Protein AF-A0A9E9LZV8-F1 (afdb_monomer_lite)

Structure (mmCIF, N/CA/C/O backbone):
data_AF-A0A9E9LZV8-F1
#
_entry.id   AF-A0A9E9LZV8-F1
#
loop_
_atom_site.group_PDB
_atom_site.id
_atom_site.type_symbol
_atom_site.label_atom_id
_atom_site.label_alt_id
_atom_site.label_comp_id
_atom_site.label_asym_id
_atom_site.label_entity_id
_atom_site.label_seq_id
_atom_site.pdbx_PDB_ins_code
_atom_site.Cartn_x
_atom_site.Cartn_y
_atom_site.Cartn_z
_atom_site.occupancy
_atom_site.B_iso_or_equiv
_atom_site.auth_seq_id
_atom_site.auth_comp_id
_atom_site.auth_asym_id
_atom_site.auth_atom_id
_atom_site.pdbx_PDB_model_num
ATOM 1 N N . MET A 1 1 ? -75.505 11.638 40.160 1.00 36.88 1 MET A N 1
ATOM 2 C CA . MET A 1 1 ? -74.655 12.701 39.580 1.00 36.88 1 MET A CA 1
ATOM 3 C C . MET A 1 1 ? -73.230 12.190 39.518 1.00 36.88 1 MET A C 1
ATOM 5 O O . MET A 1 1 ? -72.719 11.735 40.532 1.00 36.88 1 MET A O 1
ATOM 9 N N . ILE A 1 2 ? -72.647 12.182 38.322 1.00 37.34 2 ILE A N 1
ATOM 10 C CA . ILE A 1 2 ? -71.281 11.725 38.045 1.00 37.34 2 ILE A CA 1
ATOM 11 C C . ILE A 1 2 ? -70.338 12.900 38.324 1.00 37.34 2 ILE A C 1
ATOM 13 O O . ILE A 1 2 ? -70.479 13.942 37.689 1.00 37.34 2 ILE A O 1
ATOM 17 N N . PHE A 1 3 ? -69.385 12.750 39.247 1.00 40.38 3 PHE A N 1
ATOM 18 C CA . PHE A 1 3 ? -68.331 13.747 39.454 1.00 40.38 3 PHE A CA 1
ATOM 19 C C . PHE A 1 3 ? -67.086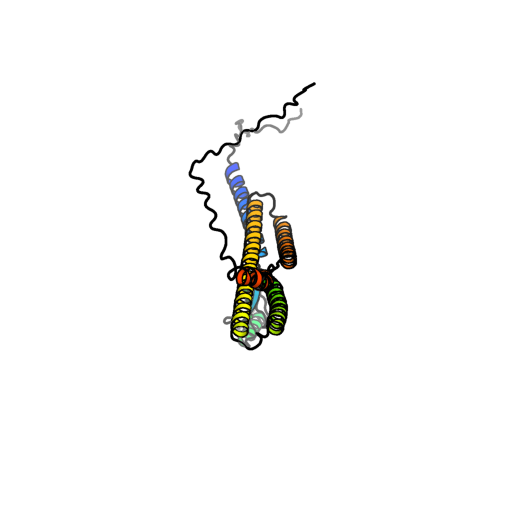 13.349 38.655 1.00 40.38 3 PHE A C 1
ATOM 21 O O . PHE A 1 3 ? -66.363 12.416 39.002 1.00 40.38 3 PHE A O 1
ATOM 28 N N . SER A 1 4 ? -66.893 14.051 37.537 1.00 43.16 4 SER A N 1
ATOM 29 C CA . SER A 1 4 ? -65.733 13.960 36.649 1.00 43.16 4 SER A CA 1
ATOM 30 C C . SER A 1 4 ? -64.448 14.356 37.384 1.00 43.16 4 SER A C 1
ATOM 32 O O . SER A 1 4 ? -64.348 15.453 37.933 1.00 43.16 4 SER A O 1
ATOM 34 N N . LYS A 1 5 ? -63.451 13.464 37.380 1.00 47.53 5 LYS A N 1
ATOM 35 C CA . LYS A 1 5 ? -62.105 13.686 37.928 1.00 47.53 5 LYS A CA 1
ATOM 36 C C . LYS A 1 5 ? -61.202 14.382 36.908 1.00 47.53 5 LYS A C 1
ATOM 38 O O . LYS A 1 5 ? -60.187 13.824 36.514 1.00 47.53 5 LYS A O 1
ATOM 43 N N . HIS A 1 6 ? -61.539 15.593 36.488 1.00 54.84 6 HIS A N 1
ATOM 44 C CA . HIS A 1 6 ? -60.611 16.429 35.726 1.00 54.84 6 HIS A CA 1
ATOM 45 C C . HIS A 1 6 ? -60.787 17.893 36.114 1.00 54.84 6 HIS A C 1
ATOM 47 O O . HIS A 1 6 ? -61.771 18.511 35.725 1.00 54.84 6 HIS A O 1
ATOM 53 N N . ASN A 1 7 ? -59.840 18.430 36.891 1.00 48.16 7 ASN A N 1
ATOM 54 C CA . ASN A 1 7 ? -59.192 19.727 36.648 1.00 48.16 7 ASN A CA 1
ATOM 55 C C . ASN A 1 7 ? -58.267 20.082 37.822 1.00 48.16 7 ASN A C 1
ATOM 57 O O . ASN A 1 7 ? -58.705 20.098 38.965 1.00 48.16 7 ASN A O 1
ATOM 61 N N . GLY A 1 8 ? -56.989 20.343 37.517 1.00 50.38 8 GLY A N 1
ATOM 62 C CA . GLY A 1 8 ? -55.845 20.512 38.430 1.00 50.38 8 GLY A CA 1
ATOM 63 C C . GLY A 1 8 ? -55.934 21.603 39.508 1.00 50.38 8 GLY A C 1
ATOM 64 O O . GLY A 1 8 ? -55.153 22.559 39.508 1.00 50.38 8 GLY A O 1
ATOM 65 N N . TYR A 1 9 ? -56.830 21.419 40.470 1.00 49.91 9 TYR A N 1
ATOM 66 C CA . TYR A 1 9 ? -56.945 22.216 41.686 1.00 49.91 9 TYR A CA 1
ATOM 67 C C . TYR A 1 9 ? -56.558 21.378 42.911 1.00 49.91 9 TYR A C 1
ATOM 69 O O . TYR A 1 9 ? -56.945 20.214 43.019 1.00 49.91 9 TYR A O 1
ATOM 77 N N . GLY A 1 10 ? -55.776 21.973 43.817 1.00 56.31 10 GLY A N 1
ATOM 78 C CA . GLY A 1 10 ? -55.529 21.424 45.156 1.00 56.31 10 GLY A CA 1
ATOM 79 C C . GLY A 1 10 ? -56.765 21.546 46.056 1.00 56.31 10 GLY A C 1
ATOM 80 O O . GLY A 1 10 ? -57.727 22.232 45.703 1.00 56.31 10 GLY A O 1
ATOM 81 N N . ALA A 1 11 ? -56.742 20.893 47.224 1.00 55.34 11 ALA A N 1
ATOM 82 C CA . ALA A 1 11 ? -57.855 20.850 48.192 1.00 55.34 11 ALA A CA 1
ATOM 83 C C . ALA A 1 11 ? -58.275 22.235 48.743 1.00 55.34 11 ALA A C 1
ATOM 85 O O . ALA A 1 11 ? -59.338 22.395 49.330 1.00 55.34 11 ALA A O 1
ATOM 86 N N . ASP A 1 12 ? -57.433 23.228 48.511 1.00 57.88 12 ASP A N 1
ATOM 87 C CA . ASP A 1 12 ? -57.460 24.619 48.934 1.00 57.88 12 ASP A CA 1
ATOM 88 C C . ASP A 1 12 ? -57.877 25.580 47.795 1.00 57.88 12 ASP A C 1
ATOM 90 O O . ASP A 1 12 ? -57.847 26.799 47.946 1.00 57.88 12 ASP A O 1
ATOM 94 N N . GLY A 1 13 ? -58.320 25.053 46.644 1.00 52.22 13 GLY A N 1
ATOM 95 C CA . GLY A 1 13 ? -58.976 25.830 45.580 1.00 52.22 13 GLY A CA 1
ATOM 96 C C . GLY A 1 13 ? -58.048 26.716 44.739 1.00 52.22 13 GLY A C 1
ATOM 97 O O . GLY A 1 13 ? -58.499 27.378 43.802 1.00 52.22 13 GLY A O 1
ATOM 98 N N . LEU A 1 14 ? -56.742 26.700 45.006 1.00 51.44 14 LEU A N 1
ATOM 99 C CA . LEU A 1 14 ? -55.735 27.371 44.188 1.00 51.44 14 LEU A CA 1
ATOM 100 C C . LEU A 1 14 ? -55.387 26.509 42.965 1.00 51.44 14 LEU A C 1
ATOM 102 O O . LEU A 1 14 ? -55.188 25.294 43.067 1.00 51.44 14 LEU A O 1
ATOM 106 N N . ARG A 1 15 ? -55.300 27.142 41.782 1.00 52.50 15 ARG A N 1
ATOM 107 C CA . ARG A 1 15 ? -54.734 26.494 40.590 1.00 52.50 15 ARG A CA 1
ATOM 108 C C . ARG A 1 15 ? -53.313 26.080 40.935 1.00 52.50 15 ARG A C 1
ATOM 110 O O . ARG A 1 15 ? -52.469 26.943 41.170 1.00 52.50 15 ARG A O 1
ATOM 117 N N . THR A 1 16 ? -53.035 24.780 40.911 1.00 55.25 16 THR A N 1
ATOM 118 C CA . THR A 1 16 ? -51.649 24.317 40.918 1.00 55.25 16 THR A CA 1
ATOM 119 C C . THR A 1 16 ? -51.040 24.746 39.589 1.00 55.25 16 THR A C 1
ATOM 121 O O . THR A 1 16 ? -51.209 24.107 38.553 1.00 55.25 16 THR A O 1
ATOM 124 N N . CYS A 1 17 ? -50.375 25.900 39.571 1.00 51.53 17 CYS A N 1
ATOM 125 C CA . CYS A 1 17 ? -49.460 26.198 38.491 1.00 51.53 17 CYS A CA 1
ATOM 126 C C . CYS A 1 17 ? -48.312 25.198 38.645 1.00 51.53 17 CYS A C 1
ATOM 128 O O . CYS A 1 17 ? -47.382 25.385 39.425 1.00 51.53 17 CYS A O 1
ATOM 130 N N . HIS A 1 18 ? -48.394 24.081 37.922 1.00 45.66 18 HIS A N 1
ATOM 131 C CA . HIS A 1 18 ? -47.214 23.301 37.587 1.00 45.66 18 HIS A CA 1
ATOM 132 C C . HIS A 1 18 ? -46.318 24.208 36.742 1.00 45.66 18 HIS A C 1
ATOM 134 O O . HIS A 1 18 ? -46.382 24.246 35.517 1.00 45.66 18 HIS A O 1
ATOM 140 N N . LYS A 1 19 ? -45.532 25.030 37.442 1.00 43.59 19 LYS A N 1
ATOM 141 C CA . LYS A 1 19 ? -44.457 25.842 36.896 1.00 43.59 19 LYS A CA 1
ATOM 142 C C . LYS A 1 19 ? -43.512 24.862 36.210 1.00 43.59 19 LYS A C 1
ATOM 144 O O . LYS A 1 19 ? -42.915 24.020 36.877 1.00 43.59 19 LYS A O 1
ATOM 149 N N . GLY A 1 20 ? -43.452 24.930 34.880 1.00 46.56 20 GLY A N 1
ATOM 150 C CA . GLY A 1 20 ? -42.685 24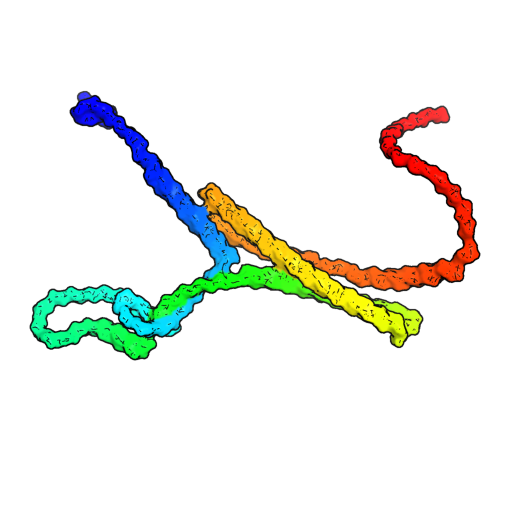.046 34.001 1.00 46.56 20 GLY A CA 1
ATOM 151 C C . GLY A 1 20 ? -41.175 24.113 34.237 1.00 46.56 20 GLY A C 1
ATOM 152 O O . GLY A 1 20 ? -40.436 24.648 33.423 1.00 46.56 20 GLY A O 1
ATOM 153 N N . GLY A 1 21 ? -40.711 23.562 35.357 1.00 43.03 21 GLY A N 1
ATOM 154 C CA . GLY A 1 21 ? -39.307 23.544 35.774 1.00 43.03 21 GLY A CA 1
ATOM 155 C C . GLY A 1 21 ? -38.569 22.237 35.472 1.00 43.03 21 GLY A C 1
ATOM 156 O O . GLY A 1 21 ? -37.503 22.010 36.032 1.00 43.03 21 GLY A O 1
ATOM 157 N N . GLY A 1 22 ? -39.130 21.351 34.641 1.00 45.06 22 GLY A N 1
ATOM 158 C CA . GLY A 1 22 ? -38.561 20.022 34.361 1.00 45.06 22 GLY A CA 1
ATOM 159 C C . GLY A 1 22 ? -37.777 19.899 33.050 1.00 45.06 22 GLY A C 1
ATOM 160 O O . GLY A 1 22 ? -37.108 18.887 32.839 1.00 45.06 22 GLY A O 1
ATOM 161 N N . SER A 1 23 ? -37.849 20.901 32.168 1.00 52.06 23 SER A N 1
ATOM 162 C CA . SER A 1 23 ? -37.339 20.784 30.794 1.00 52.06 23 SER A CA 1
ATOM 163 C C . SER A 1 23 ? -35.815 20.835 30.696 1.00 52.06 23 SER A C 1
ATOM 165 O O . SER A 1 23 ? -35.264 20.199 29.810 1.00 52.06 23 SER A O 1
ATOM 167 N N . SER A 1 24 ? -35.114 21.554 31.581 1.00 56.38 24 SER A N 1
ATOM 168 C CA . SER A 1 24 ? -33.660 21.735 31.442 1.00 56.38 24 SER A CA 1
ATOM 169 C C . SER A 1 24 ? -32.878 20.471 31.788 1.00 56.38 24 SER A C 1
ATOM 171 O O . SER A 1 24 ? -32.042 20.051 31.006 1.00 56.38 24 SER A O 1
ATOM 173 N N . LYS A 1 25 ? -33.194 19.801 32.904 1.00 60.75 25 LYS A N 1
ATOM 174 C CA . LYS A 1 25 ? -32.476 18.585 33.338 1.00 60.75 25 LYS A CA 1
ATOM 175 C C . LYS A 1 25 ? -32.783 17.354 32.485 1.00 60.75 25 LYS A C 1
ATOM 177 O O . LYS A 1 25 ? -31.963 16.444 32.397 1.00 60.75 25 LYS A O 1
ATOM 182 N N . SER A 1 26 ? -33.978 17.288 31.902 1.00 62.44 26 SER A N 1
ATOM 183 C CA . SER A 1 26 ? -34.344 16.229 30.956 1.00 62.44 26 SER A CA 1
ATOM 184 C C . SER A 1 26 ? -33.711 16.486 29.587 1.00 62.44 26 SER A C 1
ATOM 186 O O . SER A 1 26 ? -33.132 15.559 29.028 1.00 62.44 26 SER A O 1
ATOM 188 N N . ALA A 1 27 ? -33.712 17.735 29.107 1.00 64.62 27 ALA A N 1
ATOM 189 C CA . ALA A 1 27 ? -32.976 18.133 27.908 1.00 64.62 27 ALA A CA 1
ATOM 190 C C . ALA A 1 27 ? -31.463 17.926 28.055 1.00 64.62 27 ALA A C 1
ATOM 192 O O . ALA A 1 27 ? -30.845 17.383 27.156 1.00 64.62 27 ALA A O 1
ATOM 193 N N . GLU A 1 28 ? -30.876 18.259 29.203 1.00 72.94 28 GLU A N 1
ATOM 194 C CA . GLU A 1 28 ? -29.447 18.073 29.484 1.00 72.94 28 GLU A CA 1
ATOM 195 C C . GLU A 1 28 ? -29.054 16.588 29.518 1.00 72.94 28 GLU A C 1
ATOM 197 O O . GLU A 1 28 ? -28.027 16.199 28.969 1.00 72.94 28 GLU A O 1
ATOM 202 N N . LYS A 1 29 ? -29.898 15.721 30.096 1.00 73.81 29 LYS A N 1
ATOM 203 C CA . LYS A 1 29 ? -29.689 14.264 30.044 1.00 73.81 29 LYS A CA 1
ATOM 204 C C . LYS A 1 29 ? -29.827 13.705 28.628 1.00 73.81 29 LYS A C 1
ATOM 206 O O . LYS A 1 29 ? -29.050 12.826 28.266 1.00 73.81 29 LYS A O 1
ATOM 211 N N . MET A 1 30 ? -30.800 14.191 27.857 1.00 71.69 30 MET A N 1
ATOM 212 C CA . MET A 1 30 ? -30.995 13.782 26.463 1.00 71.69 30 MET A CA 1
ATOM 213 C C . MET A 1 30 ? -29.844 14.261 25.569 1.00 71.69 30 MET A C 1
ATOM 215 O O . MET A 1 30 ? -29.351 13.483 24.760 1.00 71.69 30 MET A O 1
ATOM 219 N N . GLU A 1 31 ? -29.360 15.487 25.767 1.00 74.81 31 GLU A N 1
ATOM 220 C CA . GLU A 1 31 ? -28.215 16.052 25.046 1.00 74.81 31 GLU A CA 1
ATOM 221 C C . GLU A 1 31 ? -26.918 15.320 25.402 1.00 74.81 31 GLU A C 1
ATOM 223 O O . GLU A 1 31 ? -26.147 14.957 24.518 1.00 74.81 31 GLU A O 1
ATOM 228 N N . ARG A 1 32 ? -26.708 14.984 26.680 1.00 77.50 32 ARG A N 1
ATOM 229 C CA . ARG A 1 32 ? -25.568 14.157 27.090 1.00 77.50 32 ARG A CA 1
ATOM 230 C C . ARG A 1 32 ? -25.620 12.761 26.465 1.00 77.50 32 ARG A C 1
ATOM 232 O O . ARG A 1 32 ? -24.619 12.315 25.920 1.00 77.50 32 ARG A O 1
ATOM 239 N N . GLN A 1 33 ? -26.778 12.096 26.478 1.00 77.44 33 GLN A N 1
ATOM 240 C CA . GLN A 1 33 ? -26.940 10.800 25.803 1.00 77.44 33 GLN A CA 1
ATOM 241 C C . GLN A 1 33 ? -26.695 10.893 24.295 1.00 77.44 33 GLN A C 1
ATOM 243 O O . GLN A 1 33 ? -26.128 9.979 23.701 1.00 77.44 33 GLN A O 1
ATOM 248 N N . ARG A 1 34 ? -27.116 11.989 23.660 1.00 74.94 34 ARG A N 1
ATOM 249 C CA . ARG A 1 34 ? -26.838 12.249 22.248 1.00 74.94 34 ARG A CA 1
ATOM 250 C C . ARG A 1 34 ? -25.333 12.360 22.000 1.00 74.94 34 ARG A C 1
ATOM 252 O O . ARG A 1 34 ? -24.815 11.671 21.126 1.00 74.94 34 ARG A O 1
ATOM 259 N N . GLN A 1 35 ? -24.627 13.152 22.803 1.00 79.38 35 GLN A N 1
ATOM 260 C CA . GLN A 1 35 ? -23.173 13.302 22.711 1.00 79.38 35 GLN A CA 1
ATOM 261 C C . GLN A 1 35 ? -22.435 11.978 22.954 1.00 79.38 35 GLN A C 1
ATOM 263 O O . GLN A 1 35 ? -21.527 11.644 22.197 1.00 79.38 35 GLN A O 1
ATOM 268 N N . GLU A 1 36 ? -22.863 11.182 23.937 1.00 78.81 36 GLU A N 1
ATOM 269 C CA . GLU A 1 36 ? -22.315 9.845 24.205 1.00 78.81 36 GLU A CA 1
ATOM 270 C C . GLU A 1 36 ? -22.471 8.910 22.993 1.00 78.81 36 GLU A C 1
ATOM 272 O O . GLU A 1 36 ? -21.526 8.208 22.633 1.00 78.81 36 GLU A O 1
ATOM 277 N N . ARG A 1 37 ? -23.627 8.933 22.311 1.00 72.00 37 ARG A N 1
ATOM 278 C CA . ARG A 1 37 ? -23.854 8.136 21.091 1.00 72.00 37 ARG A CA 1
ATOM 279 C C . ARG A 1 37 ? -23.003 8.598 19.915 1.00 72.00 37 ARG A C 1
ATOM 281 O O . ARG A 1 37 ? -22.463 7.755 19.203 1.00 72.00 37 ARG A O 1
ATOM 288 N N . ILE A 1 38 ? -22.870 9.910 19.720 1.00 77.19 38 ILE A N 1
ATOM 289 C CA . ILE A 1 38 ? -22.010 10.478 18.673 1.00 77.19 38 ILE A CA 1
ATOM 290 C C . ILE A 1 38 ? -20.561 10.053 18.917 1.00 77.19 38 ILE A C 1
ATOM 292 O O . ILE A 1 38 ? -19.912 9.547 18.006 1.00 77.19 38 ILE A O 1
ATOM 296 N N . GLN A 1 39 ? -20.071 10.184 20.152 1.00 76.88 39 GLN A N 1
ATOM 297 C CA . GLN A 1 39 ? -18.707 9.797 20.500 1.00 76.88 39 GLN A CA 1
ATOM 298 C C . GLN A 1 39 ? -18.480 8.292 20.329 1.00 76.88 39 GLN A C 1
ATOM 300 O O . GLN A 1 39 ? -17.451 7.887 19.793 1.00 76.88 39 GLN A O 1
ATOM 305 N N . ALA A 1 40 ? -19.442 7.459 20.736 1.00 75.81 40 ALA A N 1
ATOM 306 C CA . ALA A 1 40 ? -19.375 6.017 20.528 1.00 75.81 40 ALA A CA 1
ATOM 307 C C . ALA A 1 40 ? -19.304 5.664 19.034 1.00 75.81 40 ALA A C 1
ATOM 309 O O . ALA A 1 40 ? -18.450 4.876 18.643 1.00 75.81 40 ALA A O 1
ATOM 310 N N . ALA A 1 41 ? -20.129 6.296 18.193 1.00 73.12 41 ALA A N 1
ATOM 311 C CA . ALA A 1 41 ? -20.112 6.083 16.748 1.00 73.12 41 ALA A CA 1
ATOM 312 C C . ALA A 1 41 ? -18.787 6.527 16.105 1.00 73.12 41 ALA A C 1
ATOM 314 O O . ALA A 1 41 ? -18.229 5.791 15.294 1.00 73.12 41 ALA A O 1
ATOM 315 N N . VAL A 1 42 ? -18.247 7.684 16.502 1.00 78.75 42 VAL A N 1
ATOM 316 C CA . VAL A 1 42 ? -16.927 8.158 16.050 1.00 78.75 42 VAL A CA 1
ATOM 317 C C . VAL A 1 42 ? -15.825 7.181 16.459 1.00 78.75 42 VAL A C 1
ATOM 319 O O . VAL A 1 42 ? -14.987 6.833 15.632 1.00 78.75 42 VAL A O 1
ATOM 322 N N . ASN A 1 43 ? -15.850 6.676 17.694 1.00 78.38 43 ASN A N 1
ATOM 323 C CA . ASN A 1 43 ? -14.879 5.687 18.159 1.00 78.38 43 ASN A CA 1
ATOM 324 C C . ASN A 1 43 ? -14.996 4.368 17.383 1.00 78.38 43 ASN A C 1
ATOM 326 O O . ASN A 1 43 ? -13.979 3.787 17.025 1.00 78.38 43 ASN A O 1
ATOM 330 N N . THR A 1 44 ? -16.213 3.902 17.083 1.00 76.12 44 THR A N 1
ATOM 331 C CA . THR A 1 44 ? -16.427 2.711 16.248 1.00 76.12 44 THR A CA 1
ATOM 332 C C . THR A 1 44 ? -15.880 2.911 14.838 1.00 76.12 44 THR A C 1
ATOM 334 O O . THR A 1 44 ? -15.203 2.021 14.334 1.00 76.12 44 THR A O 1
ATOM 337 N N . ILE A 1 45 ? -16.125 4.069 14.216 1.00 77.62 45 ILE A N 1
ATOM 338 C CA . ILE A 1 45 ? -15.570 4.401 12.896 1.00 77.62 45 ILE A CA 1
ATOM 339 C C . ILE A 1 45 ? -14.043 4.398 12.965 1.00 77.62 45 ILE A C 1
ATOM 341 O O . ILE A 1 45 ? -13.412 3.674 12.205 1.00 77.62 45 ILE A O 1
ATOM 345 N N . ASN A 1 46 ? -13.441 5.123 13.907 1.00 80.12 46 ASN A N 1
ATOM 346 C CA . ASN A 1 46 ? -11.985 5.148 14.047 1.00 80.12 46 ASN A CA 1
ATOM 347 C C . ASN A 1 46 ? -11.423 3.743 14.290 1.00 80.12 46 ASN A C 1
ATOM 349 O O . ASN A 1 46 ? -10.464 3.372 13.643 1.00 80.12 46 ASN A O 1
ATOM 353 N N . ASN A 1 47 ? -12.069 2.900 15.098 1.00 75.50 47 ASN A N 1
ATOM 354 C CA . ASN A 1 47 ? -11.634 1.514 15.300 1.00 75.50 47 ASN A CA 1
ATOM 355 C C . ASN A 1 47 ? -11.725 0.641 14.035 1.00 75.50 47 ASN A C 1
ATOM 357 O O . ASN A 1 47 ? -10.980 -0.323 13.920 1.00 75.50 47 ASN A O 1
ATOM 361 N N . ILE A 1 48 ? -12.632 0.933 13.101 1.00 76.25 48 ILE A N 1
ATOM 362 C CA . ILE A 1 48 ? -12.734 0.214 11.819 1.00 76.25 48 ILE A CA 1
ATOM 363 C C . ILE A 1 48 ? -11.609 0.640 10.862 1.00 76.25 48 ILE A C 1
ATOM 365 O O . ILE A 1 48 ? -11.109 -0.175 10.089 1.00 76.25 48 ILE A O 1
ATOM 369 N N . PHE A 1 49 ? -11.199 1.909 10.917 1.00 74.62 49 PHE A N 1
ATOM 370 C CA . PHE A 1 49 ? -10.114 2.443 10.090 1.00 74.62 49 PHE A CA 1
ATOM 371 C C . PHE A 1 49 ? -8.721 2.227 10.713 1.00 74.62 49 PHE A C 1
ATOM 373 O O . PHE A 1 49 ? -7.768 1.995 9.981 1.00 74.62 49 PHE A O 1
ATOM 380 N N . ASP A 1 50 ? -8.607 2.225 12.038 1.00 72.56 50 ASP A N 1
ATOM 381 C CA . ASP A 1 50 ? -7.348 2.164 12.797 1.00 72.56 50 ASP A CA 1
ATOM 382 C C . ASP A 1 50 ? -7.177 0.834 13.550 1.00 72.56 50 ASP A C 1
ATOM 384 O O . ASP A 1 50 ? -6.378 0.757 14.485 1.00 72.56 50 ASP A O 1
ATOM 388 N N . SER A 1 51 ? -7.966 -0.188 13.189 1.00 61.19 51 SER A N 1
ATOM 389 C CA . SER A 1 51 ? -8.154 -1.455 13.910 1.00 61.19 51 SER A CA 1
ATOM 390 C C . SER A 1 51 ? -6.927 -1.879 14.709 1.00 61.19 51 SER A C 1
ATOM 392 O O . SER A 1 51 ? -5.927 -2.325 14.150 1.00 61.19 51 SER A O 1
ATOM 394 N N . ALA A 1 52 ? -7.006 -1.723 16.032 1.00 58.50 52 ALA A N 1
ATOM 395 C CA . ALA A 1 52 ? -6.009 -2.204 16.971 1.00 58.50 52 ALA A CA 1
ATOM 396 C C . ALA A 1 52 ? -6.360 -3.634 17.378 1.00 58.50 52 ALA A C 1
ATOM 398 O O . ALA A 1 52 ? -7.456 -3.904 17.872 1.00 58.50 52 ALA A O 1
ATOM 399 N N . ARG A 1 53 ? -5.427 -4.560 17.181 1.00 58.62 53 ARG A N 1
ATOM 400 C CA . ARG A 1 53 ? -5.575 -5.935 17.635 1.00 58.62 53 ARG A CA 1
ATOM 401 C C . ARG A 1 53 ? -5.460 -5.964 19.156 1.00 58.62 53 ARG A C 1
ATOM 403 O O . ARG A 1 53 ? -4.490 -5.457 19.725 1.00 58.62 53 ARG A O 1
ATOM 410 N N . GLU A 1 54 ? -6.426 -6.610 19.807 1.00 69.88 54 GLU A N 1
ATOM 411 C CA . GLU A 1 54 ? -6.298 -6.993 21.212 1.00 69.88 54 GLU A CA 1
ATOM 412 C C . GLU A 1 54 ? -5.193 -8.052 21.321 1.00 69.88 54 GLU A C 1
ATOM 414 O O . GLU A 1 54 ? -5.303 -9.161 20.788 1.00 69.88 54 GLU A O 1
ATOM 419 N N . VAL A 1 55 ? -4.100 -7.697 21.988 1.00 74.88 55 VAL A N 1
ATOM 420 C CA . VAL A 1 55 ? -3.035 -8.625 22.355 1.00 74.88 55 VAL A CA 1
ATOM 421 C C . VAL A 1 55 ? -3.184 -8.909 23.841 1.00 74.88 55 VAL A C 1
ATOM 423 O O . VAL A 1 55 ? -2.999 -8.032 24.685 1.00 74.88 55 VAL A O 1
ATOM 426 N N . VAL A 1 56 ? -3.548 -10.149 24.151 1.00 82.31 56 VAL A N 1
ATOM 427 C CA . VAL A 1 56 ? -3.641 -10.640 25.525 1.00 82.31 56 VAL A CA 1
ATOM 428 C C . VAL A 1 56 ? -2.314 -11.295 25.882 1.00 82.31 56 VAL A C 1
ATOM 430 O O . VAL A 1 56 ? -1.888 -12.232 25.207 1.00 82.31 56 VAL A O 1
ATOM 433 N N . THR A 1 57 ? -1.671 -10.813 26.939 1.00 86.00 57 THR A N 1
ATOM 434 C CA . THR A 1 57 ? -0.492 -11.444 27.536 1.00 86.00 57 THR A CA 1
ATOM 435 C C . THR A 1 57 ? -0.803 -11.913 28.950 1.00 86.00 57 THR A C 1
ATOM 437 O O . THR A 1 57 ? -1.739 -11.441 29.603 1.00 86.00 57 THR A O 1
ATOM 440 N N . TYR A 1 58 ? -0.017 -12.880 29.412 1.00 90.00 58 TYR A N 1
ATOM 441 C CA . TYR A 1 58 ? -0.107 -13.434 30.753 1.00 90.00 58 TYR A CA 1
ATOM 442 C C . TYR A 1 58 ? 1.257 -13.259 31.404 1.00 90.00 58 TYR A C 1
ATOM 444 O O . TYR A 1 58 ? 2.206 -13.960 31.054 1.00 90.00 58 TYR A O 1
ATOM 452 N N . ASP A 1 59 ? 1.355 -12.300 32.322 1.00 91.31 59 ASP A N 1
ATOM 453 C CA . ASP A 1 59 ? 2.599 -11.995 33.030 1.00 91.31 59 ASP A CA 1
ATOM 454 C C . ASP A 1 59 ? 2.560 -12.582 34.434 1.00 91.31 59 ASP A C 1
ATOM 456 O O . ASP A 1 59 ? 1.516 -12.581 35.087 1.00 91.31 59 ASP A O 1
ATOM 460 N N . LYS A 1 60 ? 3.695 -13.098 34.911 1.00 91.69 60 LYS A N 1
ATOM 461 C CA . LYS A 1 60 ? 3.761 -13.762 36.216 1.00 91.69 60 LYS A CA 1
ATOM 462 C C . LYS A 1 60 ? 3.325 -12.799 37.324 1.00 91.69 60 LYS A C 1
ATOM 464 O O . LYS A 1 60 ? 3.828 -11.678 37.413 1.00 91.69 60 LYS A O 1
ATOM 469 N N . ALA A 1 61 ? 2.403 -13.240 38.176 1.00 89.56 61 ALA A N 1
ATOM 470 C CA . ALA A 1 61 ? 1.935 -12.451 39.303 1.00 89.56 61 ALA A CA 1
ATOM 471 C C . ALA A 1 61 ? 3.088 -12.193 40.286 1.00 89.56 61 ALA A C 1
ATOM 473 O O . ALA A 1 61 ? 3.806 -13.113 40.679 1.00 89.56 61 ALA A O 1
ATOM 474 N N . THR A 1 62 ? 3.265 -10.936 40.687 1.00 91.00 62 THR A N 1
ATOM 475 C CA . THR A 1 62 ? 4.310 -10.511 41.636 1.00 91.00 62 THR A CA 1
ATOM 476 C C . THR A 1 62 ? 3.798 -10.397 43.067 1.00 91.00 62 THR A C 1
ATOM 478 O O . THR A 1 62 ? 4.587 -10.390 44.009 1.00 91.00 62 THR A O 1
ATOM 481 N N . SER A 1 63 ? 2.480 -10.341 43.240 1.00 89.62 63 SER A N 1
ATOM 482 C CA . SER A 1 63 ? 1.806 -10.359 44.529 1.00 89.62 63 SER A CA 1
ATOM 483 C C . SER A 1 63 ? 0.543 -11.207 44.450 1.00 89.62 63 SER A C 1
ATOM 485 O O . SER A 1 63 ? -0.089 -11.336 43.395 1.00 89.62 63 SER A O 1
ATOM 487 N N . TRP A 1 64 ? 0.188 -11.790 45.590 1.00 86.69 64 TRP A N 1
ATOM 488 C CA . TRP A 1 64 ? -1.041 -12.542 45.742 1.00 86.69 64 TRP A CA 1
ATOM 489 C C . TRP A 1 64 ? -2.157 -11.664 46.307 1.00 86.69 64 TRP A C 1
ATOM 491 O O . TRP A 1 64 ? -1.986 -11.019 47.341 1.00 86.69 64 TRP A O 1
ATOM 501 N N . ASN A 1 65 ? -3.300 -11.668 45.629 1.00 86.81 65 ASN A N 1
ATOM 502 C CA . ASN A 1 65 ? -4.538 -11.032 46.037 1.00 86.81 65 ASN A CA 1
ATOM 503 C C . ASN A 1 65 ? -5.694 -12.043 45.877 1.00 86.81 65 ASN A C 1
ATOM 505 O O . ASN A 1 65 ? -6.038 -12.401 44.750 1.00 86.81 65 ASN A O 1
ATOM 509 N N . PRO A 1 66 ? -6.330 -12.492 46.971 1.00 82.69 66 PRO A N 1
ATOM 510 C CA . PRO A 1 66 ? -7.413 -13.483 46.932 1.00 82.69 66 PRO A CA 1
ATOM 511 C C . PRO A 1 66 ? -8.664 -13.007 46.172 1.00 82.69 66 PRO A C 1
ATOM 513 O O . PRO A 1 66 ? -9.463 -13.833 45.727 1.00 82.69 66 PRO A O 1
ATOM 516 N N . GLU A 1 67 ? -8.837 -11.693 46.009 1.00 83.88 67 GLU A N 1
ATOM 517 C CA . GLU A 1 67 ? -9.972 -11.071 45.318 1.00 83.88 67 GLU A CA 1
ATOM 518 C C . GLU A 1 67 ? -9.730 -10.854 43.818 1.00 83.88 67 GLU A C 1
ATOM 520 O O . GLU A 1 67 ? -10.564 -10.260 43.136 1.00 83.88 67 GLU A O 1
ATOM 525 N N . GLN A 1 68 ? -8.598 -11.318 43.291 1.00 86.00 68 GLN A N 1
ATOM 526 C CA . GLN A 1 68 ? -8.252 -11.206 41.881 1.00 86.00 68 GLN A CA 1
ATOM 527 C C . GLN A 1 68 ? -8.386 -12.563 41.179 1.00 86.00 68 GLN A C 1
ATOM 529 O O . GLN A 1 68 ? -8.127 -13.604 41.776 1.00 86.00 68 GLN A O 1
ATOM 534 N N . ASP A 1 69 ? -8.764 -12.564 39.900 1.00 89.56 69 ASP A N 1
ATOM 535 C CA . ASP A 1 69 ? -8.659 -13.750 39.047 1.00 89.56 69 ASP A CA 1
ATOM 536 C C . ASP A 1 69 ? -7.203 -13.951 38.587 1.00 89.56 69 ASP A C 1
ATOM 538 O O . ASP A 1 69 ? -6.537 -12.997 38.167 1.00 89.56 69 ASP A O 1
ATOM 542 N N . TYR A 1 70 ? -6.733 -15.201 38.606 1.00 90.31 70 TYR A N 1
ATOM 543 C CA . TYR A 1 70 ? -5.427 -15.578 38.059 1.00 90.31 70 TYR A CA 1
ATOM 544 C C . TYR A 1 70 ? -5.558 -16.665 36.998 1.00 90.31 70 TYR A C 1
ATOM 546 O O . TYR A 1 70 ? -6.448 -17.524 37.033 1.00 90.31 70 TYR A O 1
ATOM 554 N N . PHE A 1 71 ? -4.627 -16.621 36.055 1.00 92.31 71 PHE A N 1
ATOM 555 C CA . PHE A 1 71 ? -4.560 -17.487 34.890 1.00 92.31 71 PHE A CA 1
ATOM 556 C C . PHE A 1 71 ? -3.254 -18.284 34.905 1.00 92.31 71 PHE A C 1
ATOM 558 O O . PHE A 1 71 ? -2.314 -17.917 35.607 1.00 92.31 71 PHE A O 1
ATOM 565 N N . ASP A 1 72 ? -3.205 -19.382 34.160 1.00 90.12 72 ASP A N 1
ATOM 566 C CA . ASP A 1 72 ? -1.943 -20.021 33.796 1.00 90.12 72 ASP A CA 1
ATOM 567 C C . ASP A 1 72 ? -1.273 -19.270 32.626 1.00 90.12 72 ASP A C 1
ATOM 569 O O . ASP A 1 72 ? -1.813 -18.303 32.079 1.00 90.12 72 ASP A O 1
ATOM 573 N N . GLN A 1 73 ? -0.082 -19.716 32.225 1.00 87.06 73 GLN A N 1
ATOM 574 C CA . GLN A 1 73 ? 0.660 -19.129 31.103 1.00 87.06 73 GLN A CA 1
ATOM 575 C C . GLN A 1 73 ? -0.067 -19.301 29.754 1.00 87.06 73 GLN A C 1
ATOM 577 O O . GLN A 1 73 ? 0.158 -18.531 28.821 1.00 87.06 73 GLN A O 1
ATOM 582 N N . GLN A 1 74 ? -0.918 -20.320 29.635 1.00 84.62 74 GLN A N 1
ATOM 583 C CA . GLN A 1 74 ? -1.695 -20.633 28.436 1.00 84.62 74 GLN A CA 1
ATOM 584 C C . GLN A 1 74 ? -3.013 -19.843 28.377 1.00 84.62 74 GLN A C 1
ATOM 586 O O . GLN A 1 74 ? -3.717 -19.893 27.369 1.00 84.62 74 GLN A O 1
ATOM 591 N N . GLY A 1 75 ? -3.329 -19.093 29.432 1.00 82.69 75 GLY A N 1
ATOM 592 C CA . GLY A 1 75 ? -4.504 -18.248 29.539 1.00 82.69 75 GLY A CA 1
ATOM 593 C C . GLY A 1 75 ? -5.754 -18.926 30.084 1.00 82.69 75 GLY A C 1
ATOM 594 O O . GLY A 1 75 ? -6.823 -18.308 30.084 1.00 82.69 75 GLY A O 1
ATOM 595 N N . ASN A 1 76 ? -5.657 -20.156 30.590 1.00 89.81 76 ASN A N 1
ATOM 596 C CA . ASN A 1 76 ? -6.757 -20.782 31.311 1.00 89.81 76 ASN A CA 1
ATOM 597 C C . ASN A 1 76 ? -6.859 -20.167 32.705 1.00 89.81 76 ASN A C 1
ATOM 599 O O . ASN A 1 76 ? -5.863 -19.989 33.404 1.00 89.81 76 ASN A O 1
ATOM 603 N N . ARG A 1 77 ? -8.077 -19.845 33.142 1.00 89.56 77 ARG A N 1
ATOM 604 C CA . ARG A 1 77 ? -8.300 -19.333 34.497 1.00 89.56 77 ARG A CA 1
ATOM 605 C C . ARG A 1 77 ? -8.128 -20.470 35.505 1.00 89.56 77 ARG A C 1
ATOM 607 O O . ARG A 1 77 ? -8.890 -21.432 35.472 1.00 89.56 77 ARG A O 1
ATOM 614 N N . ILE A 1 78 ? -7.174 -20.322 36.417 1.00 86.69 78 ILE A N 1
ATOM 615 C CA . ILE A 1 78 ? -6.825 -21.327 37.438 1.00 86.69 78 ILE A CA 1
ATOM 616 C C . ILE A 1 78 ? -7.218 -20.899 38.854 1.00 86.69 78 ILE A C 1
ATOM 618 O O . ILE A 1 78 ? -7.276 -21.724 39.761 1.00 86.69 78 ILE A O 1
ATOM 622 N N . TRP A 1 79 ? -7.529 -19.618 39.044 1.00 86.50 79 TRP A N 1
ATOM 623 C CA . TRP A 1 79 ? -8.065 -19.080 40.286 1.00 86.50 79 TRP A CA 1
ATOM 624 C C . TRP A 1 79 ? -9.104 -18.010 39.982 1.00 86.50 79 TRP A C 1
ATOM 626 O O . TRP A 1 79 ? -8.980 -17.274 39.001 1.00 86.50 79 TRP A O 1
ATOM 636 N N . SER A 1 80 ? -10.124 -17.917 40.830 1.00 82.88 80 SER A N 1
ATOM 637 C CA . SER A 1 80 ? -11.119 -16.860 40.728 1.00 82.88 80 SER A CA 1
ATOM 638 C C . SER A 1 80 ? -11.393 -16.218 42.074 1.00 82.88 80 SER A C 1
ATOM 640 O O . SER A 1 80 ? -11.425 -16.904 43.098 1.00 82.88 80 SER A O 1
ATOM 642 N N . ALA A 1 81 ? -11.625 -14.909 42.035 1.00 75.56 81 ALA A N 1
ATOM 643 C CA . ALA A 1 81 ? -11.974 -14.094 43.179 1.00 75.56 81 ALA A CA 1
ATOM 644 C C . ALA A 1 81 ? -13.159 -14.697 43.950 1.00 75.56 81 ALA A C 1
ATOM 646 O O . ALA A 1 81 ? -14.304 -14.701 43.485 1.00 75.56 81 ALA A O 1
ATOM 647 N N . LYS A 1 82 ? -12.904 -15.187 45.165 1.00 67.81 82 LYS A N 1
ATOM 648 C CA . LYS A 1 82 ? -13.961 -15.575 46.102 1.00 67.81 82 LYS A CA 1
ATOM 649 C C . LYS A 1 82 ? -13.970 -14.604 47.268 1.00 67.81 82 LYS A C 1
ATOM 651 O O . LYS A 1 82 ? -12.963 -14.418 47.938 1.00 67.81 82 LYS A O 1
ATOM 656 N N . LYS A 1 83 ? -15.143 -14.031 47.550 1.00 54.53 83 LYS A N 1
ATOM 657 C CA . LYS A 1 83 ? -15.376 -13.343 48.823 1.00 54.53 83 LYS A CA 1
ATOM 658 C C . LYS A 1 83 ? -15.326 -14.398 49.935 1.00 54.53 83 LYS A C 1
ATOM 660 O O . LYS A 1 83 ? -16.083 -15.370 49.826 1.00 54.53 83 LYS A O 1
ATOM 665 N N . PRO A 1 84 ? -14.488 -14.250 50.973 1.00 53.44 84 PRO A N 1
ATOM 666 C CA . PRO A 1 84 ? -14.460 -15.212 52.065 1.00 53.44 84 PRO A CA 1
ATOM 667 C C . PRO A 1 84 ? -15.842 -15.247 52.726 1.00 53.44 84 PRO A C 1
ATOM 669 O O . PRO A 1 84 ? -16.365 -14.222 53.171 1.00 53.44 84 PRO A O 1
ATOM 672 N N . LYS A 1 85 ? -16.469 -16.427 52.771 1.00 49.44 85 LYS A N 1
ATOM 673 C CA . LYS A 1 85 ? -17.636 -16.639 53.629 1.00 49.44 85 LYS A CA 1
ATOM 674 C C . LYS A 1 85 ? -17.101 -16.848 55.035 1.00 49.44 85 LYS A C 1
ATOM 676 O O . LYS A 1 85 ? -16.806 -17.974 55.414 1.00 49.44 85 LYS A O 1
ATOM 681 N N . ILE A 1 86 ? -16.970 -15.770 55.804 1.00 54.19 86 ILE A N 1
ATOM 682 C CA . ILE A 1 86 ? -16.691 -15.891 57.235 1.00 54.19 86 ILE A CA 1
ATOM 683 C C . ILE A 1 86 ? -17.955 -16.459 57.888 1.00 54.19 86 ILE A C 1
ATOM 685 O O . ILE A 1 86 ? -18.885 -15.731 58.234 1.00 54.19 86 ILE A O 1
ATOM 689 N N . GLN A 1 87 ? -18.041 -17.784 57.970 1.00 50.22 87 GLN A N 1
ATOM 690 C CA . GLN A 1 87 ? -19.119 -18.466 58.665 1.00 50.22 87 GLN A CA 1
ATOM 691 C C . GLN A 1 87 ? -18.717 -18.565 60.135 1.00 50.22 87 GLN A C 1
ATOM 693 O O . GLN A 1 87 ? -18.081 -19.523 60.557 1.00 50.22 87 GLN A O 1
ATOM 698 N N . TYR A 1 88 ? -19.055 -17.533 60.912 1.00 48.72 88 TYR A N 1
ATOM 699 C CA . TYR A 1 88 ? -18.895 -17.548 62.364 1.00 48.72 88 TYR A CA 1
ATOM 700 C C . TYR A 1 88 ? -19.797 -18.638 62.961 1.00 48.72 88 TYR A C 1
ATOM 702 O O . TYR A 1 88 ? -20.982 -18.415 63.205 1.00 48.72 88 TYR A O 1
ATOM 710 N N . MET A 1 89 ? -19.249 -19.827 63.194 1.00 41.69 89 MET A N 1
ATOM 711 C CA . MET A 1 89 ? -19.832 -20.812 64.097 1.00 41.69 89 MET A CA 1
ATOM 712 C C . MET A 1 89 ? -18.844 -21.014 65.237 1.00 41.69 89 MET A C 1
ATOM 714 O O . MET A 1 89 ? -17.801 -21.634 65.086 1.00 41.69 89 MET A O 1
ATOM 718 N N . PHE A 1 90 ? -19.163 -20.386 66.367 1.00 53.81 90 PHE A N 1
ATOM 719 C CA . PHE A 1 90 ? -18.433 -20.504 67.619 1.00 53.81 90 PHE A CA 1
ATOM 720 C C . PHE A 1 90 ? -18.241 -21.981 67.986 1.00 53.81 90 PHE A C 1
ATOM 722 O O . PHE A 1 90 ? -19.232 -22.627 68.299 1.00 53.81 90 PHE A O 1
ATOM 729 N N . HIS A 1 91 ? -17.000 -22.477 67.995 1.00 44.12 91 HIS A N 1
ATOM 730 C CA . HIS A 1 91 ? -16.478 -23.402 69.008 1.00 44.12 91 HIS A CA 1
ATOM 731 C C . HIS A 1 91 ? -14.945 -23.526 68.921 1.00 44.12 91 HIS A C 1
ATOM 733 O O . HIS A 1 91 ? -14.404 -24.051 67.963 1.00 44.12 91 HIS A O 1
ATOM 739 N N . HIS A 1 92 ? -14.289 -22.997 69.957 1.00 51.75 92 HIS A N 1
ATOM 740 C CA . HIS A 1 92 ? -13.154 -23.566 70.696 1.00 51.75 92 HIS A CA 1
ATOM 741 C C . HIS A 1 92 ? -12.115 -24.421 69.934 1.00 51.75 92 HIS A C 1
ATOM 743 O O . HIS A 1 92 ? -12.222 -25.637 69.912 1.00 51.75 92 HIS A O 1
ATOM 749 N N . GLU A 1 93 ? -11.065 -23.775 69.429 1.00 44.81 93 GLU A N 1
ATOM 750 C CA . GLU A 1 93 ? -9.634 -24.079 69.617 1.00 44.81 93 GLU A CA 1
ATOM 751 C C . GLU A 1 93 ? -8.861 -22.947 68.919 1.00 44.81 93 GLU A C 1
ATOM 753 O O . GLU A 1 93 ? -9.239 -22.511 67.836 1.00 44.81 93 GLU A O 1
ATOM 758 N N . VAL A 1 94 ? -7.835 -22.378 69.561 1.00 48.16 94 VAL A N 1
ATOM 759 C CA . VAL A 1 94 ? -7.000 -21.331 68.941 1.00 48.16 94 VAL A CA 1
ATOM 760 C C . VAL A 1 94 ? -5.958 -22.033 68.070 1.00 48.16 94 VAL A C 1
ATOM 762 O O . VAL A 1 94 ? -4.786 -22.109 68.425 1.00 48.16 94 VAL A O 1
ATOM 765 N N . GLY A 1 95 ? -6.426 -22.641 66.984 1.00 50.81 95 GLY A N 1
ATOM 766 C CA . GLY A 1 95 ? -5.609 -23.051 65.851 1.00 50.81 95 GLY A CA 1
ATOM 767 C C . GLY A 1 95 ? -5.791 -22.031 64.734 1.00 50.81 95 GLY A C 1
ATOM 768 O O . GLY A 1 95 ? -6.892 -21.512 64.550 1.00 50.81 95 GLY A O 1
ATOM 769 N N . ASP A 1 96 ? -4.714 -21.708 64.021 1.00 53.53 96 ASP A N 1
ATOM 770 C CA . ASP A 1 96 ? -4.742 -20.880 62.814 1.00 53.53 96 ASP A CA 1
ATOM 771 C C . ASP A 1 96 ? -5.504 -21.616 61.694 1.00 53.53 96 ASP A C 1
ATOM 773 O O . ASP A 1 96 ? -4.907 -22.115 60.741 1.00 53.53 96 ASP A O 1
ATOM 777 N N . ASP A 1 97 ? -6.828 -21.729 61.812 1.00 55.94 97 ASP A N 1
ATOM 778 C CA . ASP A 1 97 ? -7.687 -22.352 60.806 1.00 55.94 97 ASP A CA 1
ATOM 779 C C . ASP A 1 97 ? -7.834 -21.395 59.614 1.00 55.94 97 ASP A C 1
ATOM 781 O O . ASP A 1 97 ? -8.836 -20.698 59.427 1.00 55.94 97 ASP A O 1
ATOM 785 N N . VAL A 1 98 ? -6.776 -21.325 58.807 1.00 58.97 98 VAL A N 1
ATOM 786 C CA . VAL A 1 98 ? -6.785 -20.675 57.500 1.00 58.97 98 VAL A CA 1
ATOM 787 C C . VAL A 1 98 ? -7.755 -21.450 56.603 1.00 58.97 98 VAL A C 1
ATOM 789 O O . VAL A 1 98 ? -7.652 -22.671 56.486 1.00 58.97 98 VAL A O 1
ATOM 792 N N . ASP A 1 99 ? -8.706 -20.756 55.964 1.00 69.62 99 ASP A N 1
ATOM 793 C CA . ASP A 1 99 ? -9.646 -21.363 55.009 1.00 69.62 99 ASP A CA 1
ATOM 794 C C . ASP A 1 99 ? -8.857 -22.220 53.992 1.00 69.62 99 ASP A C 1
ATOM 796 O O . ASP A 1 99 ? -7.960 -21.691 53.324 1.00 69.62 99 ASP A O 1
ATOM 800 N N . PRO A 1 100 ? -9.149 -23.529 53.846 1.00 71.44 100 PRO A N 1
ATOM 801 C CA . PRO A 1 100 ? -8.372 -24.427 52.991 1.00 71.44 100 PRO A CA 1
ATOM 802 C C . PRO A 1 100 ? -8.335 -23.971 51.525 1.00 71.44 100 PRO A C 1
ATOM 804 O O . PRO A 1 100 ? -7.383 -24.270 50.804 1.00 71.44 100 PRO A O 1
ATOM 807 N N . VAL A 1 101 ? -9.336 -23.207 51.075 1.00 71.69 101 VAL A N 1
ATOM 808 C CA . VAL A 1 101 ? -9.344 -22.602 49.738 1.00 71.69 101 VAL A CA 1
ATOM 809 C C . VAL A 1 101 ? -8.335 -21.455 49.658 1.00 71.69 101 VAL A C 1
ATOM 811 O O . VAL A 1 101 ? -7.620 -21.337 48.666 1.00 71.69 101 VAL A O 1
ATOM 814 N N . PHE A 1 102 ? -8.243 -20.627 50.699 1.00 77.50 102 PHE A N 1
ATOM 815 C CA . PHE A 1 102 ? -7.293 -19.515 50.786 1.00 77.50 102 PHE A CA 1
ATOM 816 C C . PHE A 1 102 ? -5.848 -20.018 50.834 1.00 77.50 102 PHE A C 1
ATOM 818 O O . PHE A 1 102 ? -5.010 -19.526 50.077 1.00 77.50 102 PHE A O 1
ATOM 825 N N . GLN A 1 103 ? -5.592 -21.060 51.632 1.00 80.62 103 GLN A N 1
ATOM 826 C CA . GLN A 1 103 ? -4.290 -21.723 51.698 1.00 80.62 103 GLN A CA 1
ATOM 827 C C . GLN A 1 103 ? -3.871 -22.264 50.324 1.00 80.62 103 GLN A C 1
ATOM 829 O O . GLN A 1 103 ? -2.771 -21.985 49.856 1.00 80.62 103 GLN A O 1
ATOM 834 N N . GLN A 1 104 ? -4.787 -22.931 49.613 1.00 82.38 104 GLN A N 1
ATOM 835 C CA . GLN A 1 104 ? -4.536 -23.424 48.257 1.00 82.38 104 GLN A CA 1
ATOM 836 C C . GLN A 1 104 ? -4.185 -22.294 47.271 1.00 82.38 104 GLN A C 1
ATOM 838 O O . GLN A 1 104 ? -3.318 -22.461 46.412 1.00 82.38 104 GLN A O 1
ATOM 843 N N . GLY A 1 105 ? -4.843 -21.136 47.378 1.00 84.69 105 GLY A N 1
ATOM 844 C CA . GLY A 1 105 ? -4.521 -19.963 46.563 1.00 84.69 105 GLY A CA 1
ATOM 845 C C . GLY A 1 105 ? -3.112 -19.437 46.827 1.00 84.69 105 GLY A C 1
ATOM 846 O O . GLY A 1 105 ? -2.378 -19.133 45.886 1.00 84.69 105 GLY A O 1
ATOM 847 N N . GLN A 1 106 ? -2.719 -19.380 48.098 1.00 85.94 106 GLN A N 1
ATOM 848 C CA . GLN A 1 106 ? -1.398 -18.917 48.507 1.00 85.94 106 GLN A CA 1
ATOM 849 C C . GLN A 1 106 ? -0.292 -19.897 48.092 1.00 85.94 106 GLN A C 1
ATOM 851 O O . GLN A 1 106 ? 0.742 -19.475 47.576 1.00 85.94 106 GLN A O 1
ATOM 856 N N . ASP A 1 107 ? -0.537 -21.201 48.213 1.00 87.12 107 ASP A N 1
ATOM 857 C CA . ASP A 1 107 ? 0.384 -22.245 47.760 1.00 87.12 107 ASP A CA 1
ATOM 858 C C . ASP A 1 107 ? 0.574 -22.201 46.235 1.00 87.12 107 ASP A C 1
ATOM 860 O O . ASP A 1 107 ? 1.700 -22.273 45.742 1.00 87.12 107 ASP A O 1
ATOM 864 N N . ASN A 1 108 ? -0.501 -22.002 45.464 1.00 86.88 108 ASN A N 1
ATOM 865 C CA . ASN A 1 108 ? -0.426 -21.852 44.007 1.00 86.88 108 ASN A CA 1
ATOM 866 C C . ASN A 1 108 ? 0.376 -20.611 43.580 1.00 86.88 108 ASN A C 1
ATOM 868 O O . ASN A 1 108 ? 1.133 -20.671 42.605 1.00 86.88 108 ASN A O 1
ATOM 872 N N . PHE A 1 109 ? 0.248 -19.503 44.317 1.00 89.06 109 PHE A N 1
ATOM 873 C CA . PHE A 1 109 ? 1.080 -18.320 44.113 1.00 89.06 109 PHE A CA 1
ATOM 874 C C . PHE A 1 109 ? 2.554 -18.600 44.433 1.00 89.06 109 PHE A C 1
ATOM 876 O O . PHE A 1 109 ? 3.420 -18.311 43.607 1.00 89.06 109 PHE A O 1
ATOM 883 N N . ASN A 1 110 ? 2.840 -19.210 45.587 1.00 89.88 110 ASN A N 1
ATOM 884 C CA . ASN A 1 110 ? 4.200 -19.552 46.016 1.00 89.88 110 ASN A CA 1
ATOM 885 C C . ASN A 1 110 ? 4.889 -20.518 45.037 1.00 89.88 110 ASN A C 1
ATOM 887 O O . ASN A 1 110 ? 6.079 -20.382 44.760 1.00 89.88 110 ASN A O 1
ATOM 891 N N . ASN A 1 111 ? 4.123 -21.436 44.442 1.00 89.88 111 ASN A N 1
ATOM 892 C CA . ASN A 1 111 ? 4.579 -22.344 43.387 1.00 89.88 111 ASN A CA 1
ATOM 893 C C . ASN A 1 111 ? 4.721 -21.665 42.011 1.00 89.88 111 ASN A C 1
ATOM 895 O O . ASN A 1 111 ? 5.095 -22.308 41.032 1.00 89.88 111 ASN A O 1
ATOM 899 N N . GLY A 1 112 ? 4.446 -20.361 41.913 1.00 88.56 112 GLY A N 1
ATOM 900 C CA . GLY A 1 112 ? 4.637 -19.564 40.707 1.00 88.56 112 GLY A CA 1
ATOM 901 C C . GLY A 1 112 ? 3.627 -19.840 39.597 1.00 88.56 112 GLY A C 1
ATOM 902 O O . GLY A 1 112 ? 3.925 -19.524 38.448 1.00 88.56 112 GLY A O 1
ATOM 903 N N . MET A 1 113 ? 2.466 -20.418 39.918 1.00 88.75 113 MET A N 1
ATOM 904 C CA . MET A 1 113 ? 1.471 -20.812 38.917 1.00 88.75 113 MET A CA 1
ATOM 905 C C . MET A 1 113 ? 0.601 -19.650 38.429 1.00 88.75 113 MET A C 1
ATOM 907 O O . MET A 1 113 ? -0.045 -19.775 37.397 1.00 88.75 113 MET A O 1
ATOM 911 N N . PHE A 1 114 ? 0.559 -18.534 39.159 1.00 92.69 114 PHE A N 1
ATOM 912 C CA . PHE A 1 114 ? -0.343 -17.419 38.880 1.00 92.69 114 PHE A CA 1
ATOM 913 C C . PHE A 1 114 ? 0.224 -16.416 37.879 1.00 92.69 114 PHE A C 1
ATOM 915 O O . PHE A 1 114 ? 1.313 -15.870 38.063 1.00 92.69 114 PHE A O 1
ATOM 922 N N . TYR A 1 115 ? -0.583 -16.118 36.866 1.00 92.56 115 TYR A N 1
ATOM 923 C CA . TYR A 1 115 ? -0.351 -15.081 35.875 1.00 92.56 115 TYR A CA 1
ATOM 924 C C . TYR A 1 115 ? -1.518 -14.088 35.846 1.00 92.56 115 TYR A C 1
ATOM 926 O O . TYR A 1 115 ? -2.692 -14.455 35.958 1.00 92.56 115 TYR A O 1
ATOM 934 N N . ASN A 1 116 ? -1.181 -12.813 35.684 1.00 91.44 116 ASN A N 1
ATOM 935 C CA . ASN A 1 116 ? -2.116 -11.717 35.491 1.00 91.44 116 ASN A CA 1
ATOM 936 C C . ASN A 1 116 ? -2.447 -11.596 34.004 1.00 91.44 116 ASN A C 1
ATOM 938 O O . ASN A 1 116 ? -1.542 -11.551 33.171 1.00 91.44 116 ASN A O 1
ATOM 942 N N . ARG A 1 117 ? -3.739 -11.500 33.673 1.00 89.62 117 ARG A N 1
ATOM 943 C CA . ARG A 1 117 ? -4.174 -11.174 32.312 1.00 89.62 117 ARG A CA 1
ATOM 944 C C . ARG A 1 117 ? -3.925 -9.691 32.056 1.00 89.62 117 ARG A C 1
ATOM 946 O O . ARG A 1 117 ? -4.601 -8.850 32.643 1.00 89.62 117 ARG A O 1
ATOM 953 N N . ASN A 1 118 ? -3.023 -9.391 31.135 1.00 84.94 118 ASN A N 1
ATOM 954 C CA . ASN A 1 118 ? -2.781 -8.042 30.650 1.00 84.94 118 ASN A CA 1
ATOM 955 C C . ASN A 1 118 ? -3.346 -7.912 29.237 1.00 84.94 118 ASN A C 1
ATOM 957 O O . ASN A 1 118 ? -3.096 -8.743 28.366 1.00 84.94 118 ASN A O 1
ATOM 961 N N . VAL A 1 119 ? -4.151 -6.876 29.018 1.00 79.12 119 VAL A N 1
ATOM 962 C CA . VAL A 1 119 ? -4.719 -6.566 27.705 1.00 79.12 119 VAL A CA 1
ATOM 963 C C . VAL A 1 119 ? -4.023 -5.330 27.179 1.00 79.12 119 VAL A C 1
ATOM 965 O O . VAL A 1 119 ? -4.136 -4.258 27.770 1.00 79.12 119 VAL A O 1
ATOM 968 N N . SER A 1 120 ? -3.309 -5.488 26.070 1.00 74.00 120 SER A N 1
ATOM 969 C CA . SER A 1 120 ? -2.702 -4.382 25.338 1.00 74.00 120 SER A CA 1
ATOM 970 C C . SER A 1 120 ? -3.375 -4.238 23.980 1.00 74.00 120 SER A C 1
ATOM 972 O O . SER A 1 120 ? -3.643 -5.225 23.299 1.00 74.00 120 SER A O 1
ATOM 974 N N . TYR A 1 121 ? -3.628 -3.000 23.569 1.00 63.75 121 TYR A N 1
ATOM 975 C CA . TYR A 1 121 ? -4.128 -2.692 22.234 1.00 63.75 121 TYR A CA 1
ATOM 976 C C . TYR A 1 121 ? -2.942 -2.280 21.375 1.00 63.75 121 TYR A C 1
ATOM 978 O O . TYR A 1 121 ? -2.307 -1.259 21.643 1.00 63.75 121 TYR A O 1
ATOM 986 N N . VAL A 1 122 ? -2.621 -3.088 20.367 1.00 59.25 122 VAL A N 1
ATOM 987 C CA . VAL A 1 122 ? -1.563 -2.760 19.410 1.00 59.25 122 VAL A CA 1
ATOM 988 C C . VAL A 1 122 ? -2.240 -2.277 18.133 1.00 59.25 122 VAL A C 1
ATOM 990 O O . VAL A 1 122 ? -3.017 -3.049 17.572 1.00 59.25 122 VAL A O 1
ATOM 993 N N . PRO A 1 123 ? -1.986 -1.044 17.654 1.00 59.22 123 PRO A N 1
ATOM 994 C CA . PRO A 1 123 ? -2.496 -0.610 16.359 1.00 59.22 123 PRO A CA 1
ATOM 995 C C . PRO A 1 123 ? -1.975 -1.575 15.292 1.00 59.22 123 PRO A C 1
ATOM 997 O O . PRO A 1 123 ? -0.770 -1.663 15.042 1.00 59.22 123 PRO A O 1
ATOM 1000 N N . THR A 1 124 ? -2.873 -2.361 14.705 1.00 60.62 124 THR A N 1
ATOM 1001 C CA . THR A 1 124 ? -2.522 -3.258 13.611 1.00 60.62 124 THR A CA 1
ATOM 1002 C C . THR A 1 124 ? -2.524 -2.397 12.367 1.00 60.62 124 THR A C 1
ATOM 1004 O O . THR A 1 124 ? -3.558 -1.899 11.938 1.00 60.62 124 THR A O 1
ATOM 1007 N N . ASN A 1 125 ? -1.344 -2.191 11.795 1.00 66.12 125 ASN A N 1
ATOM 1008 C CA . ASN A 1 125 ? -1.136 -1.360 10.614 1.00 66.12 125 ASN A CA 1
ATOM 1009 C C . ASN A 1 125 ? -1.704 -2.030 9.338 1.00 66.12 125 ASN A C 1
ATOM 1011 O O . ASN A 1 125 ? -1.101 -1.949 8.277 1.00 66.12 125 ASN A O 1
ATOM 1015 N N . GLU A 1 126 ? -2.834 -2.740 9.421 1.00 71.12 126 GLU A N 1
ATOM 1016 C CA . GLU A 1 126 ? -3.458 -3.480 8.314 1.00 71.12 126 GLU A CA 1
ATOM 1017 C C . GLU A 1 126 ? -3.795 -2.555 7.142 1.00 71.12 126 GLU A C 1
ATOM 1019 O O . GLU A 1 126 ? -3.570 -2.912 5.988 1.00 71.12 126 GLU A O 1
ATOM 1024 N N . ARG A 1 127 ? -4.220 -1.319 7.432 1.00 76.75 127 ARG A N 1
ATOM 1025 C CA . ARG A 1 127 ? -4.379 -0.273 6.414 1.00 76.75 127 ARG A CA 1
ATOM 1026 C C . ARG A 1 127 ? -3.062 0.132 5.779 1.00 76.75 127 ARG A C 1
ATOM 1028 O O . ARG A 1 127 ? -2.975 0.223 4.563 1.00 76.75 127 ARG A O 1
ATOM 1035 N N . GLN A 1 128 ? -2.029 0.345 6.589 1.00 80.56 128 GLN A N 1
ATOM 1036 C CA . GLN A 1 128 ? -0.701 0.661 6.074 1.00 80.56 128 GLN A CA 1
ATOM 1037 C C . GLN A 1 128 ? -0.168 -0.464 5.188 1.00 80.56 128 GLN A C 1
ATOM 1039 O O . GLN A 1 128 ? 0.329 -0.180 4.106 1.00 80.56 128 GLN A O 1
ATOM 1044 N N . LYS A 1 129 ? -0.402 -1.722 5.572 1.00 83.31 129 LYS A N 1
ATOM 1045 C CA . LYS A 1 129 ? -0.103 -2.893 4.750 1.00 83.31 129 LYS A CA 1
ATOM 1046 C C . LYS A 1 129 ? -0.856 -2.864 3.417 1.00 83.31 129 LYS A C 1
ATOM 1048 O O . LYS A 1 129 ? -0.227 -3.082 2.394 1.00 83.31 129 LYS A O 1
ATOM 1053 N N . LEU A 1 130 ? -2.155 -2.545 3.400 1.00 83.50 130 LEU A N 1
ATOM 1054 C CA . LEU A 1 130 ? -2.922 -2.391 2.154 1.00 83.50 130 LEU A CA 1
ATOM 1055 C C . LEU A 1 130 ? -2.315 -1.311 1.243 1.00 83.50 130 LEU A C 1
ATOM 1057 O O . LEU A 1 130 ? -2.168 -1.527 0.040 1.00 83.50 130 LEU A O 1
ATOM 1061 N N . TYR A 1 131 ? -1.961 -0.151 1.805 1.00 88.94 131 TYR A N 1
ATOM 1062 C CA . TYR A 1 131 ? -1.341 0.934 1.044 1.00 88.94 131 TYR A CA 1
ATOM 1063 C C . TYR A 1 131 ? 0.023 0.522 0.479 1.00 88.94 131 TYR A C 1
ATOM 1065 O O . TYR A 1 131 ? 0.313 0.822 -0.678 1.00 88.94 131 TYR A O 1
ATOM 1073 N N . ASP A 1 132 ? 0.828 -0.189 1.267 1.00 88.62 132 ASP A N 1
ATOM 1074 C CA . ASP A 1 132 ? 2.139 -0.690 0.852 1.00 88.62 132 ASP A CA 1
ATOM 1075 C C . ASP A 1 132 ? 2.005 -1.776 -0.229 1.00 88.62 132 ASP A C 1
ATOM 1077 O O . ASP A 1 132 ? 2.668 -1.690 -1.257 1.00 88.62 132 ASP A O 1
ATOM 1081 N N . GLU A 1 133 ? 1.072 -2.721 -0.079 1.00 87.69 133 GLU A N 1
ATOM 1082 C CA . GLU A 1 133 ? 0.757 -3.734 -1.098 1.00 87.69 133 GLU A CA 1
ATOM 1083 C C . GLU A 1 133 ? 0.235 -3.105 -2.398 1.00 87.69 133 GLU A C 1
ATOM 1085 O O . GLU A 1 133 ? 0.525 -3.577 -3.496 1.00 87.69 133 GLU A O 1
ATOM 1090 N N . HIS A 1 134 ? -0.567 -2.041 -2.307 1.00 87.94 134 HIS A N 1
ATOM 1091 C CA . HIS A 1 134 ? -1.055 -1.322 -3.481 1.00 87.94 134 HIS A CA 1
ATOM 1092 C C . HIS A 1 134 ? 0.058 -0.554 -4.196 1.00 87.94 134 HIS A C 1
ATOM 1094 O O . HIS A 1 134 ? 0.156 -0.648 -5.421 1.00 87.94 134 HIS A O 1
ATOM 1100 N N . LYS A 1 135 ? 0.927 0.120 -3.436 1.00 91.88 135 LYS A N 1
ATOM 1101 C CA . LYS A 1 135 ? 2.144 0.750 -3.952 1.00 91.88 135 LYS A CA 1
ATOM 1102 C C . LYS A 1 135 ? 3.024 -0.272 -4.674 1.00 91.88 135 LYS A C 1
ATOM 1104 O O . LYS A 1 135 ? 3.391 -0.059 -5.825 1.00 91.88 135 LYS A O 1
ATOM 1109 N N . GLU A 1 136 ? 3.336 -1.384 -4.013 1.00 92.62 136 GLU A N 1
ATOM 1110 C CA . GLU A 1 136 ? 4.184 -2.448 -4.554 1.00 92.62 136 GLU A CA 1
ATOM 1111 C C . GLU A 1 136 ? 3.591 -3.039 -5.834 1.00 92.62 136 GLU A C 1
ATOM 1113 O O . GLU A 1 136 ? 4.281 -3.121 -6.842 1.00 92.62 136 GLU A O 1
ATOM 1118 N N . ALA A 1 137 ? 2.291 -3.348 -5.852 1.00 90.12 137 ALA A N 1
ATOM 1119 C CA . ALA A 1 137 ? 1.634 -3.890 -7.038 1.00 90.12 137 ALA A CA 1
ATOM 1120 C C . ALA A 1 137 ? 1.709 -2.946 -8.252 1.00 90.12 137 ALA A C 1
ATOM 1122 O O . ALA A 1 137 ? 1.940 -3.402 -9.372 1.00 90.12 137 ALA A O 1
ATOM 1123 N N . ILE A 1 138 ? 1.519 -1.638 -8.049 1.00 89.81 138 ILE A N 1
ATOM 1124 C CA . ILE A 1 138 ? 1.643 -0.652 -9.131 1.00 89.81 138 ILE A CA 1
ATOM 1125 C C . ILE A 1 138 ? 3.094 -0.538 -9.582 1.00 89.81 138 ILE A C 1
ATOM 1127 O O . ILE A 1 138 ? 3.350 -0.546 -10.785 1.00 89.81 138 ILE A O 1
ATOM 1131 N N . TYR A 1 139 ? 4.043 -0.476 -8.649 1.00 94.44 139 TYR A N 1
ATOM 1132 C CA . TYR A 1 139 ? 5.461 -0.462 -8.989 1.00 94.44 139 TYR A CA 1
ATOM 1133 C C . TYR A 1 139 ? 5.844 -1.681 -9.836 1.00 94.44 139 TYR A C 1
ATOM 1135 O O . TYR A 1 139 ? 6.438 -1.509 -10.893 1.00 94.44 139 TYR A O 1
ATOM 1143 N N . ASP A 1 140 ? 5.437 -2.881 -9.426 1.00 91.94 140 ASP A N 1
ATOM 1144 C CA . ASP A 1 140 ? 5.733 -4.148 -10.096 1.00 91.94 140 ASP A CA 1
ATOM 1145 C C . ASP A 1 140 ? 5.186 -4.232 -11.523 1.00 91.94 140 ASP A C 1
ATOM 1147 O O . ASP A 1 140 ? 5.852 -4.743 -12.423 1.00 91.94 140 ASP A O 1
ATOM 1151 N N . ILE A 1 141 ? 3.956 -3.767 -11.747 1.00 90.25 141 ILE A N 1
ATOM 1152 C CA . ILE A 1 141 ? 3.359 -3.757 -13.089 1.00 90.25 141 ILE A CA 1
ATOM 1153 C C . ILE A 1 141 ? 4.159 -2.821 -13.997 1.00 90.25 141 ILE A C 1
ATOM 1155 O O . ILE A 1 141 ? 4.552 -3.197 -15.103 1.00 90.25 141 ILE A O 1
ATOM 1159 N N . ASN A 1 142 ? 4.451 -1.622 -13.499 1.00 91.31 142 ASN A N 1
ATOM 1160 C CA . ASN A 1 142 ? 5.125 -0.586 -14.265 1.00 91.31 142 ASN A CA 1
ATOM 1161 C C . ASN A 1 142 ? 6.607 -0.902 -14.502 1.00 91.31 142 ASN A C 1
ATOM 1163 O O . ASN A 1 142 ? 7.103 -0.674 -15.601 1.00 91.31 142 ASN A O 1
ATOM 1167 N N . SER A 1 143 ? 7.311 -1.474 -13.525 1.00 93.81 143 SER A N 1
ATOM 1168 C CA . SER A 1 143 ? 8.712 -1.880 -13.670 1.00 93.81 143 SER A CA 1
ATOM 1169 C C . SER A 1 143 ? 8.871 -2.984 -14.716 1.00 93.81 143 SER A C 1
ATOM 1171 O O . SER A 1 143 ? 9.717 -2.866 -15.599 1.00 93.81 143 SER A O 1
ATOM 1173 N N . ARG A 1 144 ? 7.992 -3.994 -14.714 1.00 92.50 144 ARG A N 1
ATOM 1174 C CA . ARG A 1 144 ? 7.986 -5.057 -15.737 1.00 92.50 144 ARG A CA 1
ATOM 1175 C C . ARG A 1 144 ? 7.723 -4.516 -17.139 1.00 92.50 144 ARG A C 1
ATOM 1177 O O . ARG A 1 144 ? 8.271 -5.035 -18.112 1.00 92.50 144 ARG A O 1
ATOM 1184 N N . ASP A 1 145 ? 6.868 -3.505 -17.268 1.00 91.19 145 ASP A N 1
ATOM 1185 C CA . ASP A 1 145 ? 6.617 -2.863 -18.558 1.00 91.19 145 ASP A CA 1
ATOM 1186 C C . ASP A 1 145 ? 7.821 -2.037 -19.026 1.00 91.19 145 ASP A C 1
ATOM 1188 O O . ASP A 1 145 ? 8.195 -2.142 -20.195 1.00 91.19 145 ASP A O 1
ATOM 1192 N N . VAL A 1 146 ? 8.479 -1.297 -18.127 1.00 92.44 146 VAL A N 1
ATOM 1193 C CA . VAL A 1 146 ? 9.738 -0.586 -18.415 1.00 92.44 146 VAL A CA 1
ATOM 1194 C C . VAL A 1 146 ? 10.808 -1.562 -18.909 1.00 92.44 146 VAL A C 1
ATOM 1196 O O . VAL A 1 146 ? 11.384 -1.344 -19.974 1.00 92.44 146 VAL A O 1
ATOM 1199 N N . GLU A 1 147 ? 11.025 -2.664 -18.189 1.00 93.31 147 GLU A N 1
ATOM 1200 C CA . GLU A 1 147 ? 12.007 -3.696 -18.543 1.00 93.31 147 GLU A CA 1
ATOM 1201 C C . GLU A 1 147 ? 11.698 -4.327 -19.907 1.00 93.31 147 GLU A C 1
ATOM 1203 O O . GLU A 1 147 ? 12.581 -4.456 -20.757 1.00 93.31 147 GLU A O 1
ATOM 1208 N N . ARG A 1 148 ? 10.425 -4.646 -20.175 1.00 92.69 148 ARG A N 1
ATOM 1209 C CA . ARG A 1 148 ? 9.997 -5.187 -21.473 1.00 92.69 148 ARG A CA 1
ATOM 1210 C C . ARG A 1 148 ? 10.265 -4.206 -22.614 1.00 92.69 148 ARG A C 1
ATOM 1212 O O . ARG A 1 148 ? 10.719 -4.614 -23.687 1.00 92.69 148 ARG A O 1
ATOM 1219 N N . GLN A 1 149 ? 9.965 -2.922 -22.414 1.00 92.38 149 GLN A N 1
ATOM 1220 C CA . GLN A 1 149 ? 10.242 -1.898 -23.420 1.00 92.38 149 GLN A CA 1
ATOM 1221 C C . GLN A 1 149 ? 11.751 -1.715 -23.625 1.00 92.38 149 GLN A C 1
ATOM 1223 O O . GLN A 1 149 ? 12.190 -1.625 -24.772 1.00 92.38 149 GLN A O 1
ATOM 1228 N N . TYR A 1 150 ? 12.542 -1.745 -22.550 1.00 92.81 150 TYR A N 1
ATOM 1229 C CA . TYR A 1 150 ? 14.001 -1.690 -22.609 1.00 92.81 150 TYR A CA 1
ATOM 1230 C C . TYR A 1 150 ? 14.578 -2.846 -23.437 1.00 92.81 150 TYR A C 1
ATOM 1232 O O . TYR A 1 150 ? 15.334 -2.593 -24.372 1.00 92.81 150 TYR A O 1
ATOM 1240 N N . GLU A 1 151 ? 14.168 -4.096 -23.197 1.00 93.19 151 GLU A N 1
ATOM 1241 C CA . GLU A 1 151 ? 14.640 -5.250 -23.982 1.00 93.19 151 GLU A CA 1
ATOM 1242 C C . GLU A 1 151 ? 14.295 -5.132 -25.476 1.00 93.19 151 GLU A C 1
ATOM 1244 O O . GLU A 1 151 ? 15.059 -5.538 -26.360 1.00 93.19 151 GLU A O 1
ATOM 1249 N N . ASN A 1 152 ? 13.112 -4.605 -25.791 1.00 91.50 152 ASN A N 1
ATOM 1250 C CA . ASN A 1 152 ? 12.688 -4.385 -27.172 1.00 91.50 152 ASN A CA 1
ATOM 1251 C C . ASN A 1 152 ? 13.490 -3.258 -27.836 1.00 91.50 152 ASN A C 1
ATOM 1253 O O . ASN A 1 152 ? 13.893 -3.387 -28.999 1.00 91.50 152 ASN A O 1
ATOM 1257 N N . ALA A 1 153 ? 13.757 -2.183 -27.096 1.00 89.50 153 ALA A N 1
ATOM 1258 C CA . ALA A 1 153 ? 14.553 -1.053 -27.546 1.00 89.50 153 ALA A CA 1
ATOM 1259 C C . ALA A 1 153 ? 16.025 -1.438 -27.737 1.00 89.50 153 ALA A C 1
ATOM 1261 O O . ALA A 1 153 ? 16.607 -1.100 -28.765 1.00 89.50 153 ALA A O 1
ATOM 1262 N N . GLU A 1 154 ? 16.605 -2.212 -26.819 1.00 91.62 154 GLU A N 1
ATOM 1263 C CA . GLU A 1 154 ? 17.971 -2.730 -26.914 1.00 91.62 154 GLU A CA 1
ATOM 1264 C C . GLU A 1 154 ? 18.137 -3.601 -28.161 1.00 91.62 154 GLU A C 1
ATOM 1266 O O . GLU A 1 154 ? 19.039 -3.373 -28.969 1.00 91.62 154 GLU A O 1
ATOM 1271 N N . ARG A 1 155 ? 17.225 -4.558 -28.384 1.00 91.44 155 ARG A N 1
ATOM 1272 C CA . ARG A 1 155 ? 17.236 -5.397 -29.592 1.00 91.44 155 ARG A CA 1
ATOM 1273 C C . ARG A 1 155 ? 17.150 -4.551 -30.859 1.00 91.44 155 ARG A C 1
ATOM 1275 O O . ARG A 1 155 ? 17.962 -4.725 -31.767 1.00 91.44 155 ARG A O 1
ATOM 1282 N N . SER A 1 156 ? 16.201 -3.618 -30.911 1.00 89.38 156 SER A N 1
ATOM 1283 C CA . SER A 1 156 ? 15.996 -2.740 -32.070 1.00 89.38 156 SER A CA 1
ATOM 1284 C C . SER A 1 156 ? 17.212 -1.853 -32.343 1.00 89.38 156 SER A C 1
ATOM 1286 O O . SER A 1 156 ? 17.640 -1.734 -33.493 1.00 89.38 156 SER A O 1
ATOM 1288 N N . ASN A 1 157 ? 17.810 -1.292 -31.291 1.00 87.94 157 ASN A N 1
ATOM 1289 C CA . ASN A 1 157 ? 19.031 -0.501 -31.362 1.00 87.94 157 ASN A CA 1
ATOM 1290 C C . ASN A 1 157 ? 20.191 -1.351 -31.903 1.00 87.94 157 ASN A C 1
ATOM 1292 O O . ASN A 1 157 ? 20.781 -1.003 -32.925 1.00 87.94 157 ASN A O 1
ATOM 1296 N N . ARG A 1 158 ? 20.437 -2.534 -31.327 1.00 89.56 158 ARG A N 1
ATOM 1297 C CA . ARG A 1 158 ? 21.483 -3.455 -31.796 1.00 89.56 158 ARG A CA 1
ATOM 1298 C C . ARG A 1 158 ? 21.321 -3.827 -33.269 1.00 89.56 158 ARG A C 1
ATOM 1300 O O . ARG A 1 158 ? 22.309 -3.823 -34.003 1.00 89.56 158 ARG A O 1
ATOM 1307 N N . PHE A 1 159 ? 20.101 -4.106 -33.734 1.00 91.06 159 PHE A N 1
ATOM 1308 C CA . PHE A 1 159 ? 19.849 -4.357 -35.159 1.00 91.06 159 PHE A CA 1
ATOM 1309 C C . PHE A 1 159 ? 20.107 -3.118 -36.024 1.00 91.06 159 PHE A C 1
ATOM 1311 O O . PHE A 1 159 ? 20.695 -3.234 -37.102 1.00 91.06 159 PHE A O 1
ATOM 1318 N N . GLY A 1 160 ? 19.707 -1.935 -35.553 1.00 87.38 160 GLY A N 1
ATOM 1319 C CA . GLY A 1 160 ? 19.991 -0.661 -36.207 1.00 87.38 160 GLY A CA 1
ATOM 1320 C C . GLY A 1 160 ? 21.492 -0.406 -36.345 1.00 87.38 160 GLY A C 1
ATOM 1321 O O . GLY A 1 160 ? 21.972 -0.132 -37.444 1.00 87.38 160 GLY A O 1
ATOM 1322 N N . LEU A 1 161 ? 22.256 -0.557 -35.267 1.00 87.88 161 LEU A N 1
ATOM 1323 C CA . LEU A 1 161 ? 23.708 -0.384 -35.259 1.00 87.88 161 LEU A CA 1
ATOM 1324 C C . LEU A 1 161 ? 24.412 -1.412 -36.142 1.00 87.88 161 LEU A C 1
ATOM 1326 O O . LEU A 1 161 ? 25.269 -1.037 -36.942 1.00 87.88 161 LEU A O 1
ATOM 1330 N N . ALA A 1 162 ? 24.014 -2.685 -36.059 1.00 89.75 162 ALA A N 1
ATOM 1331 C CA . ALA A 1 162 ? 24.562 -3.753 -36.891 1.00 89.75 162 ALA A CA 1
ATOM 1332 C C . ALA A 1 162 ? 24.332 -3.480 -38.383 1.00 89.75 162 ALA A C 1
ATOM 1334 O O . ALA A 1 162 ? 25.264 -3.575 -39.179 1.00 89.75 162 ALA A O 1
ATOM 1335 N N . ARG A 1 163 ? 23.118 -3.056 -38.765 1.00 88.81 163 ARG A N 1
ATOM 1336 C CA . ARG A 1 163 ? 22.786 -2.692 -40.153 1.00 88.81 163 ARG A CA 1
ATOM 1337 C C . ARG A 1 163 ? 23.635 -1.534 -40.678 1.00 88.81 163 ARG A C 1
ATOM 1339 O O . ARG A 1 163 ? 23.876 -1.452 -41.878 1.00 88.81 163 ARG A O 1
ATOM 1346 N N . ASN A 1 164 ? 24.065 -0.640 -39.794 1.00 86.06 164 ASN A N 1
ATOM 1347 C CA . ASN A 1 164 ? 24.874 0.523 -40.145 1.00 86.06 164 ASN A CA 1
ATOM 1348 C C . ASN A 1 164 ? 26.382 0.301 -39.951 1.00 86.06 164 ASN A C 1
ATOM 1350 O O . ASN A 1 164 ? 27.149 1.229 -40.184 1.00 86.06 164 ASN A O 1
ATOM 1354 N N . GLY A 1 165 ? 26.813 -0.896 -39.534 1.00 88.19 165 GLY A N 1
ATOM 1355 C CA . GLY A 1 165 ? 28.223 -1.192 -39.258 1.00 88.19 165 GLY A CA 1
ATOM 1356 C C . GLY A 1 165 ? 28.803 -0.417 -38.069 1.00 88.19 165 GLY A C 1
ATOM 1357 O O . GLY A 1 165 ? 30.017 -0.290 -37.964 1.00 88.19 165 GLY A O 1
ATOM 1358 N N . LEU A 1 166 ? 27.948 0.119 -37.192 1.00 88.75 166 LEU A N 1
ATOM 1359 C CA . LEU A 1 166 ? 28.337 0.927 -36.027 1.00 88.75 166 LEU A CA 1
ATOM 1360 C C . LEU A 1 166 ? 28.373 0.118 -34.723 1.00 88.75 166 LEU A C 1
ATOM 1362 O O . LEU A 1 166 ? 28.718 0.658 -33.673 1.00 88.75 166 LEU A O 1
ATOM 1366 N N . LEU A 1 167 ? 28.009 -1.164 -34.789 1.00 90.00 167 LEU A N 1
ATOM 1367 C CA . LEU A 1 167 ? 28.072 -2.093 -33.663 1.00 90.00 167 LEU A CA 1
ATOM 1368 C C . LEU A 1 167 ? 29.524 -2.236 -33.175 1.00 90.00 167 LEU A C 1
ATOM 1370 O O . LEU A 1 167 ? 30.425 -2.459 -33.982 1.00 90.00 167 LEU A O 1
ATOM 1374 N N . GLY A 1 168 ? 29.753 -2.117 -31.865 1.00 88.56 168 GLY A N 1
ATOM 1375 C CA . GLY A 1 168 ? 31.087 -2.140 -31.256 1.00 88.56 168 GLY A CA 1
ATOM 1376 C C . GLY A 1 168 ? 31.885 -0.832 -31.370 1.00 88.56 168 GLY A C 1
ATOM 1377 O O . GLY A 1 168 ? 33.024 -0.781 -30.909 1.00 88.56 168 GLY A O 1
ATOM 1378 N N . GLY A 1 169 ? 31.317 0.219 -31.973 1.00 89.88 169 GLY A N 1
ATOM 1379 C CA . GLY A 1 169 ? 31.902 1.563 -32.010 1.00 89.88 169 GLY A CA 1
ATOM 1380 C C . GLY A 1 169 ? 31.480 2.440 -30.824 1.00 89.88 169 GLY A C 1
ATOM 1381 O O . GLY A 1 169 ? 30.696 2.032 -29.972 1.00 89.88 169 GLY A O 1
ATOM 1382 N N . SER A 1 170 ? 31.945 3.693 -30.790 1.00 89.06 170 SER A N 1
ATOM 1383 C CA . SER A 1 170 ? 31.532 4.668 -29.762 1.00 89.06 170 SER A CA 1
ATOM 1384 C C . SER A 1 170 ? 30.022 4.926 -29.762 1.00 89.06 170 SER A C 1
ATOM 1386 O O . SER A 1 170 ? 29.425 5.064 -28.704 1.00 89.06 170 SER A O 1
ATOM 1388 N N . VAL A 1 171 ? 29.393 4.902 -30.943 1.00 85.88 171 VAL A N 1
ATOM 1389 C CA . VAL A 1 171 ? 27.941 5.090 -31.104 1.00 85.88 171 VAL A CA 1
ATOM 1390 C C . VAL A 1 171 ? 27.142 3.980 -30.412 1.00 85.88 171 VAL A C 1
ATOM 1392 O O . VAL A 1 171 ? 26.090 4.251 -29.842 1.00 85.88 171 VAL A O 1
ATOM 1395 N N . ASP A 1 172 ? 27.645 2.744 -30.426 1.00 86.88 172 ASP A N 1
ATOM 1396 C CA . ASP A 1 172 ? 27.036 1.623 -29.703 1.00 86.88 172 ASP A CA 1
ATOM 1397 C C . ASP A 1 172 ? 27.070 1.876 -28.191 1.00 86.88 172 ASP A C 1
ATOM 1399 O O . ASP A 1 172 ? 26.026 1.898 -27.540 1.00 86.88 172 ASP A O 1
ATOM 1403 N N . ILE A 1 173 ? 28.254 2.204 -27.663 1.00 87.75 173 ILE A N 1
ATOM 1404 C CA . ILE A 1 173 ? 28.474 2.505 -26.241 1.00 87.75 173 ILE A CA 1
ATOM 1405 C C . ILE A 1 173 ? 27.575 3.657 -25.770 1.00 87.75 173 ILE A C 1
ATOM 1407 O O . ILE A 1 173 ? 26.891 3.522 -24.755 1.00 87.75 173 ILE A O 1
ATOM 1411 N N . ASP A 1 174 ? 27.540 4.762 -26.517 1.00 89.50 174 ASP A N 1
ATOM 1412 C CA . ASP A 1 174 ? 26.752 5.947 -26.169 1.00 89.50 174 ASP A CA 1
ATOM 1413 C C . ASP A 1 174 ? 25.247 5.649 -26.177 1.00 89.50 174 ASP A C 1
ATOM 1415 O O . ASP A 1 174 ? 24.522 6.043 -25.259 1.00 89.50 174 ASP A O 1
ATOM 1419 N N . SER A 1 175 ? 24.777 4.906 -27.183 1.00 87.19 175 SER A N 1
ATOM 1420 C CA . SER A 1 175 ? 23.363 4.544 -27.311 1.00 87.19 175 SER A CA 1
ATOM 1421 C C . SER A 1 175 ? 22.915 3.547 -26.238 1.00 87.19 175 SER A C 1
ATOM 1423 O O . SER A 1 175 ? 21.801 3.646 -25.723 1.00 87.19 175 SER A O 1
ATOM 1425 N N . ASN A 1 176 ? 23.792 2.622 -25.839 1.00 89.50 176 ASN A N 1
ATOM 1426 C CA . ASN A 1 176 ? 23.528 1.692 -24.749 1.00 89.50 176 ASN A CA 1
ATOM 1427 C C . ASN A 1 176 ? 23.513 2.420 -23.393 1.00 89.50 176 ASN A C 1
ATOM 1429 O O . ASN A 1 176 ? 22.644 2.176 -22.558 1.00 89.50 176 ASN A O 1
ATOM 1433 N N . ALA A 1 177 ? 24.411 3.392 -23.192 1.00 91.88 177 ALA A N 1
ATOM 1434 C CA . ALA A 1 177 ? 24.382 4.258 -22.015 1.00 91.88 177 ALA A CA 1
ATOM 1435 C C . ALA A 1 177 ? 23.089 5.091 -21.946 1.00 91.88 177 ALA A C 1
ATOM 1437 O O . ALA A 1 177 ? 22.535 5.295 -20.865 1.00 91.88 177 ALA A O 1
ATOM 1438 N N . GLU A 1 178 ? 22.575 5.562 -23.085 1.00 90.31 178 GLU A N 1
ATOM 1439 C CA . GLU A 1 178 ? 21.290 6.262 -23.144 1.00 90.31 178 GLU A CA 1
ATOM 1440 C C . GLU A 1 178 ? 20.102 5.350 -22.817 1.00 90.31 178 GLU A C 1
ATOM 1442 O O . GLU A 1 178 ? 19.250 5.737 -22.014 1.00 90.31 178 GLU A O 1
ATOM 1447 N N . LEU A 1 179 ? 20.074 4.131 -23.363 1.00 91.38 179 LEU A N 1
ATOM 1448 C CA . LEU A 1 179 ? 19.064 3.122 -23.035 1.00 91.38 179 LEU A CA 1
ATOM 1449 C C . LEU A 1 179 ? 19.014 2.840 -21.530 1.00 91.38 179 LEU A C 1
ATOM 1451 O O . LEU A 1 179 ? 17.934 2.822 -20.941 1.00 91.38 179 LEU A O 1
ATOM 1455 N N . GLN A 1 180 ? 20.175 2.681 -20.893 1.00 93.06 180 GLN A N 1
ATOM 1456 C CA . GLN A 1 180 ? 20.263 2.469 -19.447 1.00 93.06 180 GLN A CA 1
ATOM 1457 C C . GLN A 1 180 ? 19.764 3.677 -18.648 1.00 93.06 180 GLN A C 1
ATOM 1459 O O . GLN A 1 180 ? 19.052 3.504 -17.658 1.00 93.06 180 GLN A O 1
ATOM 1464 N N . ARG A 1 181 ? 20.086 4.907 -19.076 1.00 93.06 181 ARG A N 1
ATOM 1465 C CA . ARG A 1 181 ? 19.544 6.122 -18.442 1.00 93.06 181 ARG A CA 1
ATOM 1466 C C . ARG A 1 181 ? 18.019 6.153 -18.514 1.00 93.06 181 ARG A C 1
ATOM 1468 O O . ARG A 1 181 ? 17.388 6.389 -17.490 1.00 93.06 181 ARG A O 1
ATOM 1475 N N . LYS A 1 182 ? 17.441 5.864 -19.684 1.00 90.56 182 LYS A N 1
ATOM 1476 C CA . LYS A 1 182 ? 15.983 5.829 -19.885 1.00 90.56 182 LYS A CA 1
ATOM 1477 C C . LYS A 1 182 ? 15.307 4.714 -19.090 1.00 90.56 182 LYS A C 1
ATOM 1479 O O . LYS A 1 182 ? 14.238 4.936 -18.536 1.00 90.56 182 LYS A O 1
ATOM 1484 N N . ASN A 1 183 ? 15.942 3.548 -18.975 1.00 92.38 183 ASN A N 1
ATOM 1485 C CA . ASN A 1 183 ? 15.458 2.468 -18.117 1.00 92.38 183 ASN A CA 1
ATOM 1486 C C . ASN A 1 183 ? 15.376 2.916 -16.651 1.00 92.38 183 ASN A C 1
ATOM 1488 O O . ASN A 1 183 ? 14.329 2.803 -16.021 1.00 92.38 183 ASN A O 1
ATOM 1492 N N . ASN A 1 184 ? 16.458 3.500 -16.128 1.00 94.12 184 ASN A N 1
ATOM 1493 C CA . ASN A 1 184 ? 16.490 4.010 -14.757 1.00 94.12 184 ASN A CA 1
ATOM 1494 C C . ASN A 1 184 ? 15.463 5.132 -14.543 1.00 94.12 184 ASN A C 1
ATOM 1496 O O . ASN A 1 184 ? 14.792 5.161 -13.514 1.00 94.12 184 ASN A O 1
ATOM 1500 N N . GLU A 1 185 ? 15.303 6.031 -15.517 1.00 92.75 185 GLU A N 1
ATOM 1501 C CA . GLU A 1 185 ? 14.267 7.065 -15.498 1.00 92.75 185 GLU A CA 1
ATOM 1502 C C . GLU A 1 185 ? 12.859 6.456 -15.449 1.00 92.75 185 GLU A C 1
ATOM 1504 O O . GLU A 1 185 ? 12.056 6.857 -14.609 1.00 92.75 185 GLU A O 1
ATOM 1509 N N . GLY A 1 186 ? 12.581 5.439 -16.270 1.00 91.25 186 GLY A N 1
ATOM 1510 C CA . GLY A 1 186 ? 11.319 4.700 -16.258 1.00 91.25 186 GLY A CA 1
ATOM 1511 C C . GLY A 1 186 ? 11.034 4.037 -14.910 1.00 91.25 186 GLY A C 1
ATOM 1512 O O . GLY A 1 186 ? 9.930 4.158 -14.385 1.00 91.25 186 GLY A O 1
ATOM 1513 N N . LEU A 1 187 ? 12.036 3.415 -14.283 1.00 93.44 187 LEU A N 1
ATOM 1514 C CA . LEU A 1 187 ? 11.896 2.827 -12.944 1.00 93.44 187 LEU A CA 1
ATOM 1515 C C . LEU A 1 187 ? 11.631 3.887 -11.858 1.00 93.44 187 LEU A C 1
ATOM 1517 O O . LEU A 1 187 ? 10.842 3.657 -10.935 1.00 93.44 187 LEU A O 1
ATOM 1521 N N . MET A 1 188 ? 12.243 5.071 -11.960 1.00 93.25 188 MET A N 1
ATOM 1522 C CA . MET A 1 188 ? 11.924 6.186 -11.060 1.00 93.25 188 MET A CA 1
ATOM 1523 C C . MET A 1 188 ? 10.503 6.712 -11.285 1.00 93.25 188 MET A C 1
ATOM 1525 O O . MET A 1 188 ? 9.791 6.972 -10.316 1.00 93.25 188 MET A O 1
ATOM 1529 N N . GLN A 1 189 ? 10.061 6.833 -12.539 1.00 91.25 189 GLN A N 1
ATOM 1530 C CA . GLN A 1 189 ? 8.681 7.203 -12.858 1.00 91.25 189 GLN A CA 1
ATOM 1531 C C . GLN A 1 189 ? 7.689 6.161 -12.319 1.00 91.25 189 GLN A C 1
ATOM 1533 O O . GLN A 1 189 ? 6.663 6.542 -11.759 1.00 91.25 189 GLN A O 1
ATOM 1538 N N . ALA A 1 190 ? 8.027 4.866 -12.380 1.00 90.81 190 ALA A N 1
ATOM 1539 C CA . ALA A 1 190 ? 7.216 3.783 -11.811 1.00 90.81 190 ALA A CA 1
ATOM 1540 C C . ALA A 1 190 ? 7.048 3.950 -10.300 1.00 90.81 190 ALA A C 1
ATOM 1542 O O . ALA A 1 190 ? 5.957 3.774 -9.761 1.00 90.81 190 ALA A O 1
ATOM 1543 N N . THR A 1 191 ? 8.127 4.349 -9.624 1.00 92.19 191 THR A N 1
ATOM 1544 C CA . THR A 1 191 ? 8.121 4.637 -8.186 1.00 92.19 191 THR A CA 1
ATOM 1545 C C . THR A 1 191 ? 7.232 5.842 -7.875 1.00 92.19 191 THR A C 1
ATOM 1547 O O . THR A 1 191 ? 6.390 5.763 -6.986 1.00 92.19 191 THR A O 1
ATOM 1550 N N . GLY A 1 192 ? 7.352 6.928 -8.647 1.00 91.81 192 GLY A N 1
ATOM 1551 C CA . GLY A 1 192 ? 6.510 8.117 -8.488 1.00 91.81 192 GLY A CA 1
ATOM 1552 C C . GLY A 1 192 ? 5.019 7.836 -8.701 1.00 91.81 192 GLY A C 1
ATOM 1553 O O . GLY A 1 192 ? 4.187 8.299 -7.920 1.00 91.81 192 GLY A O 1
ATOM 1554 N N . LEU A 1 193 ? 4.676 7.032 -9.713 1.00 88.62 193 LEU A N 1
ATOM 1555 C CA . LEU A 1 193 ? 3.304 6.576 -9.955 1.00 88.62 193 LEU A CA 1
ATOM 1556 C C . LEU A 1 193 ? 2.778 5.753 -8.774 1.00 88.62 193 LEU A C 1
ATOM 1558 O O . LEU A 1 193 ? 1.705 6.056 -8.253 1.00 88.62 193 LEU A O 1
ATOM 1562 N N . ALA A 1 194 ? 3.553 4.779 -8.299 1.00 89.50 194 ALA A N 1
ATOM 1563 C CA . ALA A 1 194 ? 3.196 3.952 -7.151 1.00 89.50 194 ALA A CA 1
ATOM 1564 C C . ALA A 1 194 ? 2.983 4.771 -5.863 1.00 89.50 194 ALA A C 1
ATOM 1566 O O . ALA A 1 194 ? 1.999 4.564 -5.149 1.00 89.50 194 ALA A O 1
ATOM 1567 N N . ASP A 1 195 ? 3.867 5.734 -5.583 1.00 91.25 195 ASP A N 1
ATOM 1568 C CA . ASP A 1 195 ? 3.734 6.648 -4.443 1.00 91.25 195 ASP A CA 1
ATOM 1569 C C . ASP A 1 195 ? 2.467 7.506 -4.543 1.00 91.25 195 ASP A C 1
ATOM 1571 O O . ASP A 1 195 ? 1.743 7.677 -3.557 1.00 91.25 195 ASP A O 1
ATOM 1575 N N . SER A 1 196 ? 2.174 8.021 -5.739 1.00 91.06 196 SER A N 1
ATOM 1576 C CA . SER A 1 196 ? 0.986 8.839 -5.979 1.00 91.06 196 SER A CA 1
ATOM 1577 C C . SER A 1 196 ? -0.316 8.051 -5.796 1.00 91.06 196 SER A C 1
ATOM 1579 O O . SER A 1 196 ? -1.234 8.539 -5.137 1.00 91.06 196 SER A O 1
ATOM 1581 N N . ALA A 1 197 ? -0.374 6.811 -6.286 1.00 88.50 197 ALA A N 1
ATOM 1582 C CA . ALA A 1 197 ? -1.541 5.943 -6.158 1.00 88.50 197 ALA A CA 1
ATOM 1583 C C . ALA A 1 197 ? -1.811 5.565 -4.693 1.00 88.50 197 ALA A C 1
ATOM 1585 O O . ALA A 1 197 ? -2.931 5.697 -4.197 1.00 88.50 197 ALA A O 1
ATOM 1586 N N . ALA A 1 198 ? -0.765 5.215 -3.937 1.00 89.94 198 ALA A N 1
ATOM 1587 C CA . ALA A 1 198 ? -0.894 4.957 -2.505 1.00 89.94 198 ALA A CA 1
ATOM 1588 C C . ALA A 1 198 ? -1.364 6.197 -1.725 1.00 89.94 198 ALA A C 1
ATOM 1590 O O . ALA A 1 198 ? -2.193 6.084 -0.820 1.00 89.94 198 ALA A O 1
ATOM 1591 N N . ALA A 1 199 ? -0.872 7.389 -2.076 1.00 90.62 199 ALA A N 1
ATOM 1592 C CA . ALA A 1 199 ? -1.339 8.639 -1.480 1.00 90.62 199 ALA A CA 1
ATOM 1593 C C . ALA A 1 199 ? -2.812 8.928 -1.821 1.00 90.62 199 ALA A C 1
ATOM 1595 O O . ALA A 1 199 ? -3.571 9.337 -0.941 1.00 90.62 199 ALA A O 1
ATOM 1596 N N . ASN A 1 200 ? -3.239 8.676 -3.060 1.00 89.62 200 ASN A N 1
ATOM 1597 C CA . ASN A 1 200 ? -4.630 8.837 -3.483 1.00 89.62 200 ASN A CA 1
ATOM 1598 C C . ASN A 1 200 ? -5.572 7.906 -2.714 1.00 89.62 200 ASN A C 1
ATOM 1600 O O . ASN A 1 200 ? -6.598 8.370 -2.213 1.00 89.62 200 ASN A O 1
ATOM 1604 N N . LEU A 1 201 ? -5.195 6.635 -2.549 1.00 87.81 201 LEU A N 1
ATOM 1605 C CA . LEU A 1 201 ? -5.964 5.660 -1.775 1.00 87.81 201 LEU A CA 1
ATOM 1606 C C . LEU A 1 201 ? -6.088 6.085 -0.302 1.00 87.81 201 LEU A C 1
ATOM 1608 O O . LEU A 1 201 ? -7.189 6.109 0.247 1.00 87.81 201 LEU A O 1
ATOM 1612 N N . LYS A 1 202 ? -4.986 6.540 0.315 1.00 88.19 202 LYS A N 1
ATOM 1613 C CA . LYS A 1 202 ? -4.996 7.118 1.674 1.00 88.19 202 LYS A CA 1
ATOM 1614 C C . LYS A 1 202 ? -5.947 8.312 1.790 1.00 88.19 202 LYS A C 1
ATOM 1616 O O . LYS A 1 202 ? -6.702 8.419 2.755 1.00 88.19 202 LYS A O 1
ATOM 1621 N N . LEU A 1 203 ? -5.916 9.221 0.815 1.00 89.12 203 LEU A N 1
ATOM 1622 C CA . LEU A 1 203 ? -6.784 10.401 0.785 1.00 89.12 203 LEU A CA 1
ATOM 1623 C C . LEU A 1 203 ? -8.258 10.030 0.590 1.00 89.12 203 LEU A C 1
ATOM 1625 O O . LEU A 1 203 ? -9.129 10.684 1.165 1.00 89.12 203 LEU A O 1
ATOM 1629 N N . GLN A 1 204 ? -8.554 9.010 -0.216 1.00 87.06 204 GLN A N 1
ATOM 1630 C CA . GLN A 1 204 ? -9.911 8.503 -0.406 1.00 87.06 204 GLN A CA 1
ATOM 1631 C C . GLN A 1 204 ? -10.461 7.922 0.902 1.00 87.06 204 GLN A C 1
ATOM 1633 O O . GLN A 1 204 ? -11.550 8.316 1.321 1.00 87.06 204 GLN A O 1
ATOM 1638 N N . ASP A 1 205 ? -9.682 7.086 1.591 1.00 87.38 205 ASP A N 1
ATOM 1639 C CA . ASP A 1 205 ? -10.054 6.518 2.892 1.00 87.38 205 ASP A CA 1
ATOM 1640 C C . ASP A 1 205 ? -10.242 7.608 3.965 1.00 87.38 205 ASP A C 1
ATOM 1642 O O . ASP A 1 205 ? -11.197 7.558 4.741 1.00 87.38 205 ASP A O 1
ATOM 1646 N N . GLU A 1 206 ? -9.402 8.647 3.984 1.00 86.44 206 GLU A N 1
ATOM 1647 C CA . GLU A 1 206 ? -9.563 9.802 4.880 1.00 86.44 206 GLU A CA 1
ATOM 1648 C C . GLU A 1 206 ? -10.864 10.573 4.603 1.00 86.44 206 GLU A C 1
ATOM 1650 O O . GLU A 1 206 ? -11.612 10.890 5.528 1.00 86.44 206 GLU A O 1
ATOM 1655 N N . ARG A 1 207 ? -11.184 10.837 3.330 1.00 89.12 207 ARG A N 1
ATOM 1656 C CA . ARG A 1 207 ? -12.446 11.498 2.947 1.00 89.12 207 ARG A CA 1
ATOM 1657 C C . ARG A 1 207 ? -13.659 10.660 3.341 1.00 89.12 207 ARG A C 1
ATOM 1659 O O . ARG A 1 207 ? -14.637 11.205 3.855 1.00 89.12 207 ARG A O 1
ATOM 1666 N N . ASN A 1 208 ? -13.582 9.347 3.139 1.00 86.56 208 ASN A N 1
ATOM 1667 C CA . ASN A 1 208 ? -14.616 8.397 3.535 1.00 86.56 208 ASN A CA 1
ATOM 1668 C C . ASN A 1 208 ? -14.832 8.421 5.053 1.00 86.56 208 ASN A C 1
ATOM 1670 O O . ASN A 1 208 ? -15.965 8.564 5.517 1.00 86.56 208 ASN A O 1
ATOM 1674 N N . ARG A 1 209 ? -13.745 8.390 5.833 1.00 85.75 209 ARG A N 1
ATOM 1675 C CA . ARG A 1 209 ? -13.791 8.517 7.295 1.00 85.75 209 ARG A CA 1
ATOM 1676 C C . ARG A 1 209 ? -14.444 9.827 7.729 1.00 85.75 209 ARG A C 1
ATOM 1678 O O . ARG A 1 209 ? -15.338 9.811 8.571 1.00 85.75 209 ARG A O 1
ATOM 1685 N N . GLN A 1 210 ? -14.053 10.955 7.134 1.00 88.69 210 GLN A N 1
ATOM 1686 C CA . GLN A 1 210 ? -14.629 12.267 7.448 1.00 88.69 210 GLN A CA 1
ATOM 1687 C C . GLN A 1 210 ? -16.127 12.330 7.130 1.00 88.69 210 GLN A C 1
ATOM 1689 O O . GLN A 1 210 ? -16.902 12.816 7.953 1.00 88.69 210 GLN A O 1
ATOM 1694 N N . SER A 1 211 ? -16.551 11.778 5.989 1.00 88.25 211 SER A N 1
ATOM 1695 C CA . SER A 1 211 ? -17.968 11.683 5.618 1.00 88.25 211 SER A CA 1
ATOM 1696 C C . SER A 1 211 ? -18.774 10.873 6.643 1.00 88.25 211 SER A C 1
ATOM 1698 O O . SER A 1 211 ? -19.838 11.312 7.088 1.00 88.25 211 SER A O 1
ATOM 1700 N N . LEU A 1 212 ? -18.233 9.738 7.095 1.00 84.31 212 LEU A N 1
ATOM 1701 C CA . LEU A 1 212 ? -18.849 8.892 8.121 1.00 84.31 212 LEU A CA 1
ATOM 1702 C C . LEU A 1 212 ? -18.916 9.589 9.484 1.00 84.31 212 LEU A C 1
ATOM 1704 O O . LEU A 1 212 ? -19.937 9.497 10.163 1.00 84.31 212 LEU A O 1
ATOM 1708 N N . ILE A 1 213 ? -17.873 10.329 9.870 1.00 84.56 213 ILE A N 1
ATOM 1709 C CA . ILE A 1 213 ? -17.858 11.134 11.100 1.00 84.56 213 ILE A CA 1
ATOM 1710 C C . ILE A 1 213 ? -18.926 12.230 11.033 1.00 84.56 213 ILE A C 1
ATOM 1712 O O . ILE A 1 213 ? -19.684 12.404 11.988 1.00 84.56 213 ILE A O 1
ATOM 1716 N N . SER A 1 214 ? -19.049 12.936 9.905 1.00 85.12 214 SER A N 1
ATOM 1717 C CA . SER A 1 214 ? -20.117 13.923 9.706 1.00 85.12 214 SER A CA 1
ATOM 1718 C C . SER A 1 214 ? -21.512 13.287 9.782 1.00 85.12 214 SER A C 1
ATOM 1720 O O . SER A 1 214 ? -22.426 13.880 10.355 1.00 85.12 214 SER A O 1
ATOM 1722 N N . MET A 1 215 ? -21.682 12.059 9.277 1.00 81.88 215 MET A N 1
ATOM 1723 C CA . MET A 1 215 ? -22.941 11.312 9.387 1.00 81.88 215 MET A CA 1
ATOM 1724 C C . MET A 1 215 ? -23.227 10.831 10.820 1.00 81.88 215 MET A C 1
ATOM 1726 O O . MET A 1 215 ? -24.376 10.807 11.257 1.00 81.88 215 MET A O 1
ATOM 1730 N N . ALA A 1 216 ? -22.193 10.482 11.585 1.00 76.81 216 ALA A N 1
ATOM 1731 C CA . ALA A 1 216 ? -22.329 10.154 13.000 1.00 76.81 216 ALA A CA 1
ATOM 1732 C C . ALA A 1 216 ? -22.741 11.385 13.828 1.00 76.81 216 ALA A C 1
ATOM 1734 O O . ALA A 1 216 ? -23.576 11.271 14.723 1.00 76.81 216 ALA A O 1
ATOM 1735 N N . GLN A 1 217 ? -22.217 12.571 13.500 1.00 79.50 217 GLN A N 1
ATOM 1736 C CA . GLN A 1 217 ? -22.563 13.838 14.160 1.00 79.50 217 GLN A CA 1
ATOM 1737 C C . GLN A 1 217 ? -24.004 14.298 13.888 1.00 79.50 217 GLN A C 1
ATOM 1739 O O . GLN A 1 217 ? -24.593 14.999 14.719 1.00 79.50 217 GLN A O 1
ATOM 1744 N N . SER A 1 218 ? -24.589 13.895 12.755 1.00 77.94 218 SER A N 1
ATOM 1745 C CA . SER A 1 218 ? -25.952 14.271 12.365 1.00 77.94 218 SER A CA 1
ATOM 1746 C C . SER A 1 218 ? -27.057 13.432 13.026 1.00 77.94 218 SER A C 1
ATOM 1748 O O . SER A 1 218 ? -28.225 13.630 12.714 1.00 77.94 218 SER A O 1
ATOM 1750 N N . ASP A 1 219 ? -26.727 12.573 14.003 1.00 61.00 219 ASP A N 1
ATOM 1751 C CA . ASP A 1 219 ? -27.674 11.791 14.832 1.00 61.00 219 ASP A CA 1
ATOM 1752 C C . ASP A 1 219 ? -28.477 10.715 14.061 1.00 61.00 219 ASP A C 1
ATOM 1754 O O . ASP A 1 219 ? -29.303 10.013 14.640 1.00 61.00 219 ASP A O 1
ATOM 1758 N N . ILE A 1 220 ? -28.228 10.545 12.756 1.00 60.66 220 ILE A N 1
ATOM 1759 C CA . ILE A 1 220 ? -29.028 9.684 11.865 1.00 60.66 220 ILE A CA 1
ATOM 1760 C C . ILE A 1 220 ? -28.562 8.213 11.853 1.00 60.66 220 ILE A C 1
ATOM 1762 O O . ILE A 1 220 ? -29.310 7.351 11.398 1.00 60.66 220 ILE A O 1
ATOM 1766 N N . GLY A 1 221 ? -27.371 7.864 12.359 1.00 60.06 221 GLY A N 1
ATOM 1767 C CA . GLY A 1 221 ? -26.740 6.616 11.899 1.00 60.06 221 GLY A CA 1
ATOM 1768 C C . GLY A 1 221 ? -25.873 5.802 12.852 1.00 60.06 221 GLY A C 1
ATOM 1769 O O . GLY A 1 221 ? -25.069 5.029 12.344 1.00 60.06 221 GLY A O 1
ATOM 1770 N N . SER A 1 222 ? -25.986 5.886 14.185 1.00 58.28 222 SER A N 1
ATOM 1771 C CA . SER A 1 222 ? -25.069 5.107 15.053 1.00 58.28 222 SER A CA 1
ATOM 1772 C C . SER A 1 222 ? -25.154 3.579 14.850 1.00 58.28 222 SER A C 1
ATOM 1774 O O . SER A 1 222 ? -24.190 2.882 15.138 1.00 58.28 222 SER A O 1
ATOM 1776 N N . GLY A 1 223 ? -26.281 3.053 14.346 1.00 63.44 223 GLY A N 1
ATOM 1777 C CA . GLY A 1 223 ? -26.464 1.622 14.049 1.00 63.44 223 GLY A CA 1
ATOM 1778 C C . GLY A 1 223 ? -26.088 1.190 12.623 1.00 63.44 223 GLY A C 1
ATOM 1779 O O . GLY A 1 223 ? -25.808 0.019 12.401 1.00 63.44 223 GLY A O 1
ATOM 1780 N N . THR A 1 224 ? -26.060 2.116 11.659 1.00 71.94 224 THR A N 1
ATOM 1781 C CA . THR A 1 224 ? -25.749 1.853 10.236 1.00 71.94 224 THR A CA 1
ATOM 1782 C C . THR A 1 224 ? -24.363 2.356 9.825 1.00 71.94 224 THR A C 1
ATOM 1784 O O . THR A 1 224 ? -23.874 2.026 8.745 1.00 71.94 224 THR A O 1
ATOM 1787 N N . ALA A 1 225 ? -23.695 3.131 10.685 1.00 67.62 225 ALA A N 1
ATOM 1788 C CA . ALA A 1 225 ? -22.365 3.672 10.429 1.00 67.62 225 ALA A CA 1
ATOM 1789 C C . ALA A 1 225 ? -21.309 2.576 10.244 1.00 67.62 225 ALA A C 1
ATOM 1791 O O . ALA A 1 225 ? -20.462 2.710 9.371 1.00 67.62 225 ALA A O 1
ATOM 1792 N N . GLN A 1 226 ? -21.378 1.477 11.004 1.00 73.19 226 GLN A N 1
ATOM 1793 C CA . GLN A 1 226 ? -20.430 0.366 10.868 1.00 73.19 226 GLN A CA 1
ATOM 1794 C C . GLN A 1 226 ? -20.561 -0.346 9.516 1.00 73.19 226 GLN A C 1
ATOM 1796 O O . GLN A 1 226 ? -19.554 -0.601 8.863 1.00 73.19 226 GLN A O 1
ATOM 1801 N N . SER A 1 227 ? -21.787 -0.638 9.070 1.00 81.50 227 SER A N 1
ATOM 1802 C CA . SER A 1 227 ? -22.008 -1.275 7.767 1.00 81.50 227 SER A CA 1
ATOM 1803 C C . SER A 1 227 ? -21.612 -0.356 6.615 1.00 81.50 227 SER A C 1
ATOM 1805 O O . SER A 1 227 ? -21.021 -0.817 5.645 1.00 81.50 227 SER A O 1
ATOM 1807 N N . LEU A 1 228 ? -21.890 0.947 6.734 1.00 81.25 228 LEU A N 1
ATOM 1808 C CA . LEU A 1 228 ? -21.490 1.917 5.718 1.00 81.25 228 LEU A CA 1
ATOM 1809 C C . LEU A 1 228 ? -19.971 2.119 5.694 1.00 81.25 228 LEU A C 1
ATOM 1811 O O . LEU A 1 228 ? -19.396 2.238 4.618 1.00 81.25 228 LEU A O 1
ATOM 1815 N N . ALA A 1 229 ? -19.320 2.115 6.861 1.00 79.19 229 ALA A N 1
ATOM 1816 C CA . ALA A 1 229 ? -17.868 2.135 6.962 1.00 79.19 229 ALA A CA 1
ATOM 1817 C C . ALA A 1 229 ? -17.266 0.916 6.264 1.00 79.19 229 ALA A C 1
ATOM 1819 O O . ALA A 1 229 ? -16.445 1.092 5.375 1.00 79.19 229 ALA A O 1
ATOM 1820 N N . GLN A 1 230 ? -17.739 -0.293 6.576 1.00 81.44 230 GLN A N 1
ATOM 1821 C CA . GLN A 1 230 ? -17.257 -1.511 5.923 1.00 81.44 230 GLN A CA 1
ATOM 1822 C C . GLN A 1 230 ? -17.448 -1.461 4.401 1.00 81.44 230 GLN A C 1
ATOM 1824 O O . GLN A 1 230 ? -16.502 -1.685 3.659 1.00 81.44 230 GLN A O 1
ATOM 1829 N N . GLN A 1 231 ? -18.631 -1.063 3.930 1.00 86.06 231 GLN A N 1
ATOM 1830 C CA . GLN A 1 231 ? -18.901 -0.933 2.498 1.00 86.06 231 GLN A CA 1
ATOM 1831 C C . GLN A 1 231 ? -18.001 0.114 1.820 1.00 86.06 231 GLN A C 1
ATOM 1833 O O . GLN A 1 231 ? -17.559 -0.071 0.691 1.00 86.06 231 GLN A O 1
ATOM 1838 N N . SER A 1 232 ? -17.729 1.231 2.497 1.00 84.75 232 SER A N 1
ATOM 1839 C CA . SER A 1 232 ? -16.827 2.275 2.005 1.00 84.75 232 SER A CA 1
ATOM 1840 C C . SER A 1 232 ? -15.398 1.751 1.832 1.00 84.75 232 SER A C 1
ATOM 1842 O O . SER A 1 232 ? -14.743 2.066 0.840 1.00 84.75 232 SER A O 1
ATOM 1844 N N . LEU A 1 233 ? -14.954 0.902 2.759 1.00 81.94 233 LEU A N 1
ATOM 1845 C CA . LEU A 1 233 ? -13.653 0.249 2.714 1.00 81.94 233 LEU A CA 1
ATOM 1846 C C . LEU A 1 233 ? -13.558 -0.806 1.610 1.00 81.94 233 LEU A C 1
ATOM 1848 O O . LEU A 1 233 ? -12.537 -0.864 0.929 1.00 81.94 233 LEU A O 1
ATOM 1852 N N . ASP A 1 234 ? -14.609 -1.602 1.419 1.00 84.69 234 ASP A N 1
ATOM 1853 C CA . ASP A 1 234 ? -14.673 -2.596 0.345 1.00 84.69 234 ASP A CA 1
ATOM 1854 C C . ASP A 1 234 ? -14.613 -1.895 -1.024 1.00 84.69 234 ASP A C 1
ATOM 1856 O O . ASP A 1 234 ? -13.806 -2.252 -1.878 1.00 84.69 234 ASP A O 1
ATOM 1860 N N . ASN A 1 235 ? -15.354 -0.793 -1.192 1.00 86.94 235 ASN A N 1
ATOM 1861 C CA . ASN A 1 235 ? -15.308 0.023 -2.410 1.00 86.94 235 ASN A CA 1
ATOM 1862 C C . ASN A 1 235 ? -13.925 0.653 -2.662 1.00 86.94 235 ASN A C 1
ATOM 1864 O O . ASN A 1 235 ? -13.504 0.783 -3.815 1.00 86.94 235 ASN A O 1
ATOM 1868 N N . ALA A 1 236 ? -13.227 1.091 -1.609 1.00 83.31 236 ALA A N 1
ATOM 1869 C CA . ALA A 1 236 ? -11.874 1.631 -1.727 1.00 83.31 236 ALA A CA 1
ATOM 1870 C C . ALA A 1 236 ? -10.873 0.537 -2.135 1.00 83.31 236 ALA A C 1
ATOM 1872 O O . ALA A 1 236 ? -10.036 0.765 -3.008 1.00 83.31 236 ALA A O 1
ATOM 1873 N N . ALA A 1 237 ? -11.006 -0.671 -1.578 1.00 80.44 237 ALA A N 1
ATOM 1874 C CA . ALA A 1 237 ? -10.219 -1.828 -1.994 1.00 80.44 237 ALA A CA 1
ATOM 1875 C C . ALA A 1 237 ? -10.489 -2.197 -3.464 1.00 80.44 237 ALA A C 1
ATOM 1877 O O . ALA A 1 237 ? -9.544 -2.349 -4.236 1.00 80.44 237 ALA A O 1
ATOM 1878 N N . ASP A 1 238 ? -11.754 -2.247 -3.887 1.00 84.31 238 ASP A N 1
ATOM 1879 C CA . ASP A 1 238 ? -12.139 -2.503 -5.282 1.00 84.31 238 ASP A CA 1
ATOM 1880 C C . ASP A 1 238 ? -11.585 -1.441 -6.242 1.00 84.31 238 ASP A C 1
ATOM 1882 O O . ASP A 1 238 ? -11.061 -1.769 -7.309 1.00 84.31 238 ASP A O 1
ATOM 1886 N N . SER A 1 239 ? -11.627 -0.168 -5.841 1.00 83.12 239 SER A N 1
ATOM 1887 C CA . SER A 1 239 ? -11.041 0.939 -6.610 1.00 83.12 239 SER A CA 1
ATOM 1888 C C . SER A 1 239 ? -9.525 0.779 -6.750 1.00 83.12 239 SER A C 1
ATOM 1890 O O . SER A 1 239 ? -8.984 0.945 -7.843 1.00 83.12 239 SER A O 1
ATOM 1892 N N . ALA A 1 240 ? -8.847 0.368 -5.676 1.00 80.31 240 ALA A N 1
ATOM 1893 C CA . ALA A 1 240 ? -7.418 0.077 -5.680 1.00 80.31 240 ALA A CA 1
ATOM 1894 C C . ALA A 1 240 ? -7.069 -1.114 -6.596 1.00 80.31 240 ALA A C 1
ATOM 1896 O O . ALA A 1 240 ? -6.033 -1.104 -7.265 1.00 80.31 240 ALA A O 1
ATOM 1897 N N . TYR A 1 241 ? -7.916 -2.144 -6.668 1.00 78.31 241 TYR A N 1
ATOM 1898 C CA . TYR A 1 241 ? -7.738 -3.239 -7.627 1.00 78.31 241 TYR A CA 1
ATOM 1899 C C . TYR A 1 241 ? -7.944 -2.781 -9.077 1.00 78.31 241 TYR A C 1
ATOM 1901 O O . TYR A 1 241 ? -7.179 -3.187 -9.954 1.00 78.31 241 TYR A O 1
ATOM 1909 N N . ALA A 1 242 ? -8.929 -1.918 -9.334 1.00 81.81 242 ALA A N 1
ATOM 1910 C CA . ALA A 1 242 ? -9.180 -1.367 -10.664 1.00 81.81 242 ALA A CA 1
ATOM 1911 C C . ALA A 1 242 ? -8.033 -0.463 -11.148 1.00 81.81 242 ALA A C 1
ATOM 1913 O O . ALA A 1 242 ? -7.600 -0.586 -12.293 1.00 81.81 242 ALA A O 1
ATOM 1914 N N . GLU A 1 243 ? -7.488 0.389 -10.276 1.00 79.81 243 GLU A N 1
ATOM 1915 C CA . GLU A 1 243 ? -6.365 1.275 -10.605 1.00 79.81 243 GLU A CA 1
ATOM 1916 C C . GLU A 1 243 ? -5.122 0.474 -11.018 1.00 79.81 243 GLU A C 1
ATOM 1918 O O . GLU A 1 243 ? -4.525 0.773 -12.054 1.00 79.81 243 GLU A O 1
ATOM 1923 N N . ARG A 1 244 ? -4.810 -0.626 -10.309 1.00 77.75 244 ARG A N 1
ATOM 1924 C CA . ARG A 1 244 ? -3.729 -1.561 -10.684 1.00 77.75 244 ARG A CA 1
ATOM 1925 C C . ARG A 1 244 ? -3.886 -2.099 -12.108 1.00 77.75 244 ARG A C 1
ATOM 1927 O O . ARG A 1 244 ? -2.894 -2.220 -12.813 1.00 77.75 244 ARG A O 1
ATOM 1934 N N . ALA A 1 245 ? -5.110 -2.410 -12.541 1.00 70.69 245 ALA A N 1
ATOM 1935 C CA . ALA A 1 245 ? -5.366 -2.931 -13.886 1.00 70.69 245 ALA A CA 1
ATOM 1936 C C . ALA A 1 245 ? -5.157 -1.882 -14.995 1.00 70.69 245 ALA A C 1
ATOM 1938 O O . ALA A 1 245 ? -4.988 -2.244 -16.158 1.00 70.69 245 ALA A O 1
ATOM 1939 N N . THR A 1 246 ? -5.177 -0.595 -14.643 1.00 74.12 246 THR A N 1
ATOM 1940 C CA . THR A 1 246 ? -5.030 0.528 -15.583 1.00 74.12 246 THR A CA 1
ATOM 1941 C C . THR A 1 246 ? -3.682 1.243 -15.493 1.00 74.12 246 THR A C 1
ATOM 1943 O O . THR A 1 246 ? -3.341 2.005 -16.396 1.00 74.12 246 THR A O 1
ATOM 1946 N N . ALA A 1 247 ? -2.919 1.019 -14.421 1.00 74.06 247 ALA A N 1
ATOM 1947 C CA . ALA A 1 247 ? -1.638 1.667 -14.193 1.00 74.06 247 ALA A CA 1
ATOM 1948 C C . ALA A 1 247 ? -0.610 1.183 -15.224 1.00 74.06 247 ALA A C 1
ATOM 1950 O O . ALA A 1 247 ? -0.192 0.028 -15.198 1.00 74.06 247 ALA A O 1
ATOM 1951 N N . SER A 1 248 ? -0.207 2.075 -16.126 1.00 75.94 248 SER A N 1
ATOM 1952 C CA . SER A 1 248 ? 0.777 1.788 -17.163 1.00 75.94 248 SER A CA 1
ATOM 1953 C C . SER A 1 248 ? 1.702 2.981 -17.360 1.00 75.94 248 SER A C 1
ATOM 1955 O O . SER A 1 248 ? 1.265 4.124 -17.516 1.00 75.94 248 SER A O 1
ATOM 1957 N N . ILE A 1 249 ? 2.997 2.691 -17.384 1.00 72.62 249 ILE A N 1
ATOM 1958 C CA . ILE A 1 249 ? 4.024 3.566 -17.908 1.00 72.62 249 ILE A CA 1
ATOM 1959 C C . ILE A 1 249 ? 3.858 3.534 -19.418 1.00 72.62 249 ILE A C 1
ATOM 1961 O O . ILE A 1 249 ? 3.934 2.473 -20.038 1.00 72.62 249 ILE A O 1
ATOM 1965 N N . GLY A 1 250 ? 3.583 4.702 -19.998 1.00 79.44 250 GLY A N 1
ATOM 1966 C CA . GLY A 1 250 ? 3.449 4.858 -21.442 1.00 79.44 250 GLY A CA 1
ATOM 1967 C C . GLY A 1 250 ? 4.703 4.425 -22.213 1.00 79.44 250 GLY A C 1
ATOM 1968 O O . GLY A 1 250 ? 5.658 3.859 -21.683 1.00 79.44 250 GLY A O 1
ATOM 1969 N N . SER A 1 251 ? 4.719 4.695 -23.510 1.00 80.25 251 SER A N 1
ATOM 1970 C CA . SER A 1 251 ? 5.830 4.332 -24.386 1.00 80.25 251 SER A CA 1
ATOM 1971 C C . SER A 1 251 ? 7.075 5.203 -24.141 1.00 80.25 251 SER A C 1
ATOM 1973 O O . SER A 1 251 ? 7.173 6.316 -24.653 1.00 80.25 251 SER A O 1
ATOM 1975 N N . LEU A 1 252 ? 8.046 4.696 -23.377 1.00 78.50 252 LEU A N 1
ATOM 1976 C CA . LEU A 1 252 ? 9.276 5.409 -22.989 1.00 78.50 252 LEU A CA 1
ATOM 1977 C C . LEU A 1 252 ? 10.348 5.436 -24.088 1.00 78.50 252 LEU A C 1
ATOM 1979 O O . LEU A 1 252 ? 11.218 6.311 -24.101 1.00 78.50 252 LEU A O 1
ATOM 1983 N N . PHE A 1 253 ? 10.322 4.450 -24.987 1.00 78.75 253 PHE A N 1
ATOM 1984 C CA . PHE A 1 253 ? 11.385 4.218 -25.971 1.00 78.75 253 PHE A CA 1
ATOM 1985 C C . PHE A 1 253 ? 10.967 4.503 -27.422 1.00 78.75 253 PHE A C 1
ATOM 1987 O O . PHE A 1 253 ? 11.813 4.429 -28.317 1.00 78.75 253 PHE A O 1
ATOM 1994 N N . ASP A 1 254 ? 9.707 4.876 -27.667 1.00 77.31 254 ASP A N 1
ATOM 1995 C CA . ASP A 1 254 ? 9.183 5.130 -29.020 1.00 77.31 254 ASP A CA 1
ATOM 1996 C C . ASP A 1 254 ? 9.928 6.275 -29.727 1.00 77.31 254 ASP A C 1
ATOM 1998 O O . ASP A 1 254 ? 10.232 6.190 -30.922 1.00 77.31 254 ASP A O 1
ATOM 2002 N N . ASP A 1 255 ? 10.344 7.294 -28.972 1.00 65.50 255 ASP A N 1
ATOM 2003 C CA . ASP A 1 255 ? 11.107 8.430 -29.496 1.00 65.50 255 ASP A CA 1
ATOM 2004 C C . ASP A 1 255 ? 12.530 8.045 -29.937 1.00 65.50 255 ASP A C 1
ATOM 2006 O O . ASP A 1 255 ? 13.111 8.686 -30.815 1.00 65.50 255 ASP A O 1
ATOM 2010 N N . MET A 1 256 ? 13.101 6.967 -29.387 1.00 62.81 256 MET A N 1
ATOM 2011 C CA . MET A 1 256 ? 14.467 6.533 -29.703 1.00 62.81 256 MET A CA 1
ATOM 2012 C C . MET A 1 256 ? 14.548 5.860 -31.080 1.00 62.81 256 MET A C 1
ATOM 2014 O O . MET A 1 256 ? 15.501 6.073 -31.834 1.00 62.81 256 MET A O 1
ATOM 2018 N N . GLY A 1 257 ? 13.517 5.088 -31.441 1.00 58.34 257 GLY A N 1
ATOM 2019 C CA . GLY A 1 257 ? 13.406 4.469 -32.764 1.00 58.34 257 GLY A CA 1
ATOM 2020 C C . GLY A 1 257 ? 13.247 5.504 -33.881 1.00 58.34 257 GLY A C 1
ATOM 2021 O O . GLY A 1 257 ? 13.803 5.338 -34.970 1.00 58.34 257 GLY A O 1
ATOM 2022 N N . GLN A 1 258 ? 12.546 6.606 -33.596 1.00 56.69 258 GLN A N 1
ATOM 2023 C CA . GLN A 1 258 ? 12.316 7.679 -34.561 1.00 56.69 258 GLN A CA 1
ATOM 2024 C C . GLN A 1 258 ? 13.472 8.674 -34.634 1.00 56.69 258 GLN A C 1
ATOM 2026 O O . GLN A 1 258 ? 13.819 9.094 -35.737 1.00 56.69 258 GLN A O 1
ATOM 2031 N N . ALA A 1 259 ? 14.122 9.027 -33.522 1.00 52.19 259 ALA A N 1
ATOM 2032 C CA . ALA A 1 259 ? 15.231 9.982 -33.524 1.00 52.19 259 ALA A CA 1
ATOM 2033 C C . ALA A 1 259 ? 16.389 9.533 -34.428 1.00 52.19 259 ALA A C 1
ATOM 2035 O O . ALA A 1 259 ? 16.964 10.349 -35.146 1.00 52.19 259 ALA A O 1
ATOM 2036 N N . TYR A 1 260 ? 16.688 8.233 -34.478 1.00 52.44 260 TYR A N 1
ATOM 2037 C CA . TYR A 1 260 ? 17.773 7.721 -35.316 1.00 52.44 260 TYR A CA 1
ATOM 2038 C C . TYR A 1 260 ? 17.410 7.670 -36.811 1.00 52.44 260 TYR A C 1
ATOM 2040 O O . TYR A 1 260 ? 18.234 7.983 -37.673 1.00 52.44 260 TYR A O 1
ATOM 2048 N N . LEU A 1 261 ? 16.155 7.342 -37.139 1.00 55.03 261 LEU A N 1
ATOM 2049 C CA . LEU A 1 261 ? 15.647 7.427 -38.514 1.00 55.03 261 LEU A CA 1
ATOM 2050 C C . LEU A 1 261 ? 15.576 8.886 -38.986 1.00 55.03 261 LEU A C 1
ATOM 2052 O O . LEU A 1 261 ? 15.987 9.200 -40.100 1.00 55.03 261 LEU A O 1
ATOM 2056 N N . THR A 1 262 ? 15.140 9.785 -38.109 1.00 52.25 262 THR A N 1
ATOM 2057 C CA . THR A 1 262 ? 14.997 11.222 -38.362 1.00 52.25 262 THR A CA 1
ATOM 2058 C C . THR A 1 262 ? 16.360 11.913 -38.469 1.00 52.25 262 THR A C 1
ATOM 2060 O O . THR A 1 262 ? 16.571 12.728 -39.365 1.00 52.25 262 THR A O 1
ATOM 2063 N N . SER A 1 263 ? 17.341 11.511 -37.656 1.00 46.34 263 SER A N 1
ATOM 2064 C CA . SER A 1 263 ? 18.735 11.965 -37.751 1.00 46.34 263 SER A CA 1
ATOM 2065 C C . SER A 1 263 ? 19.355 11.649 -39.116 1.00 46.34 263 SER A C 1
ATOM 2067 O O . SER A 1 263 ? 20.109 12.462 -39.642 1.00 46.34 263 SER A O 1
ATOM 2069 N N . LYS A 1 264 ? 18.974 10.546 -39.773 1.00 50.78 264 LYS A N 1
ATOM 2070 C CA . LYS A 1 264 ? 19.412 10.282 -41.152 1.00 50.78 264 LYS A CA 1
ATOM 2071 C C . LYS A 1 264 ? 18.747 11.178 -42.192 1.00 50.78 264 LYS A C 1
ATOM 2073 O O . LYS A 1 264 ? 19.395 11.503 -43.182 1.00 50.78 264 LYS A O 1
ATOM 2078 N N . TYR A 1 265 ? 17.506 11.612 -41.982 1.00 51.16 265 TYR A N 1
ATOM 2079 C CA . TYR A 1 265 ? 16.860 12.560 -42.893 1.00 51.16 265 TYR A CA 1
ATOM 2080 C C . TYR A 1 265 ? 17.400 13.983 -42.716 1.00 51.16 265 TYR A C 1
ATOM 2082 O O . TYR A 1 265 ? 17.671 14.650 -43.710 1.00 51.16 265 TYR A O 1
ATOM 2090 N N . TYR A 1 266 ? 17.672 14.436 -41.491 1.00 49.34 266 TYR A N 1
ATOM 2091 C CA . TYR A 1 266 ? 18.233 15.777 -41.263 1.00 49.34 266 TYR A CA 1
ATOM 2092 C C . TYR A 1 266 ? 19.765 15.846 -41.411 1.00 49.34 266 TYR A C 1
ATOM 2094 O O . TYR A 1 266 ? 20.297 16.866 -41.850 1.00 49.34 266 TYR A O 1
ATOM 2102 N N . GLY A 1 267 ? 20.478 14.753 -41.134 1.00 47.09 267 GLY A N 1
ATOM 2103 C CA . GLY A 1 267 ? 21.933 14.644 -41.283 1.00 47.09 267 GLY A CA 1
ATOM 2104 C C . GLY A 1 267 ? 22.412 14.519 -42.732 1.00 47.09 267 GLY A C 1
ATOM 2105 O O . GLY A 1 267 ? 23.533 14.917 -43.024 1.00 47.09 267 GLY A O 1
ATOM 2106 N N . ASN A 1 268 ? 21.562 14.048 -43.654 1.00 45.59 268 ASN A N 1
ATOM 2107 C CA . ASN A 1 268 ? 21.851 14.046 -45.098 1.00 45.59 268 ASN A CA 1
ATOM 2108 C C . ASN A 1 268 ? 21.242 15.244 -45.851 1.00 45.59 268 ASN A C 1
ATOM 2110 O O . ASN A 1 268 ? 21.573 15.465 -47.009 1.00 45.59 268 ASN A O 1
ATOM 2114 N N . SER A 1 269 ? 20.388 16.044 -45.202 1.00 45.12 269 SER A N 1
ATOM 2115 C CA . SER A 1 269 ? 19.844 17.290 -45.779 1.00 45.12 269 SER A CA 1
ATOM 2116 C C . SER A 1 269 ? 20.692 18.525 -45.458 1.00 45.12 269 SER A C 1
ATOM 2118 O O . SER A 1 269 ? 20.407 19.613 -45.948 1.00 45.12 269 SER A O 1
ATOM 2120 N N . SER A 1 270 ? 21.737 18.371 -44.640 1.00 47.03 270 SER A N 1
ATOM 2121 C CA . SER A 1 270 ? 22.640 19.462 -44.241 1.00 47.03 270 SER A CA 1
ATOM 2122 C C . SER A 1 270 ? 23.954 19.479 -45.041 1.00 47.03 270 SER A C 1
ATOM 2124 O O . SER A 1 270 ? 24.877 20.205 -44.683 1.00 47.03 270 SER A O 1
ATOM 2126 N N . GLY A 1 271 ? 24.045 18.678 -46.113 1.00 46.00 271 GLY A N 1
ATOM 2127 C CA . GLY A 1 271 ? 25.234 18.553 -46.967 1.00 46.00 271 GLY A CA 1
ATOM 2128 C C . GLY A 1 271 ? 25.097 19.075 -48.402 1.00 46.00 271 GLY A C 1
ATOM 2129 O O . GLY A 1 271 ? 26.122 19.238 -49.047 1.00 46.00 271 GLY A O 1
ATOM 2130 N N . ASP A 1 272 ? 23.886 19.373 -48.892 1.00 44.66 272 ASP A N 1
ATOM 2131 C CA . ASP A 1 272 ? 23.650 19.817 -50.281 1.00 44.66 272 ASP A CA 1
ATOM 2132 C C . ASP A 1 272 ? 22.454 20.789 -50.384 1.00 44.66 272 ASP A C 1
ATOM 2134 O O . ASP A 1 272 ? 21.452 20.549 -51.055 1.00 44.66 272 ASP A O 1
ATOM 2138 N N . ALA A 1 273 ? 22.544 21.926 -49.694 1.00 42.88 273 ALA A N 1
ATOM 2139 C CA . ALA A 1 273 ? 21.655 23.069 -49.933 1.00 42.88 273 ALA A CA 1
ATOM 2140 C C . ALA A 1 273 ? 22.451 24.372 -50.088 1.00 42.88 273 ALA A C 1
ATOM 2142 O O . ALA A 1 273 ? 22.106 25.427 -49.557 1.00 42.88 273 ALA A O 1
ATOM 2143 N N . SER A 1 274 ? 23.527 24.308 -50.867 1.00 44.62 274 SER A N 1
ATOM 2144 C CA . SER A 1 274 ? 24.092 25.457 -51.571 1.00 44.62 274 SER A CA 1
ATOM 2145 C C . SER A 1 274 ? 23.159 25.848 -52.727 1.00 44.62 274 SER A C 1
ATOM 2147 O O . SER A 1 274 ? 23.442 25.602 -53.894 1.00 44.62 274 SER A O 1
ATOM 2149 N N . GLY A 1 275 ? 22.014 26.463 -52.418 1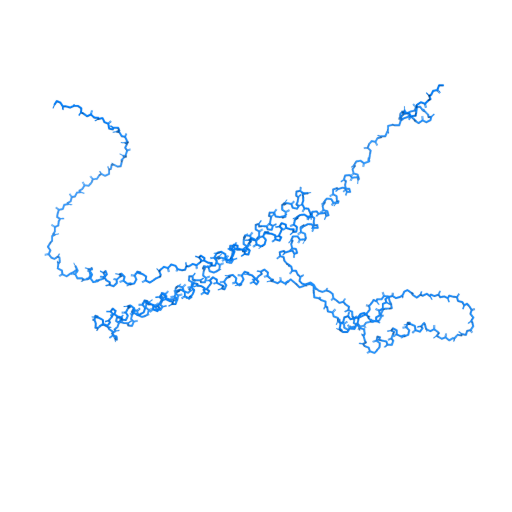.00 48.09 275 GLY A N 1
ATOM 2150 C CA . GLY A 1 275 ? 21.141 26.978 -53.473 1.00 48.09 275 GLY A CA 1
ATOM 2151 C C . GLY A 1 275 ? 19.730 27.350 -53.048 1.00 48.09 275 GLY A C 1
ATOM 2152 O O . GLY A 1 275 ? 18.801 26.634 -53.389 1.00 48.09 275 GLY A O 1
ATOM 2153 N N . ALA A 1 276 ? 19.572 28.480 -52.353 1.00 38.72 276 ALA A N 1
ATOM 2154 C CA . ALA A 1 276 ? 18.487 29.449 -52.574 1.00 38.72 276 ALA A CA 1
ATOM 2155 C C . ALA A 1 276 ? 18.511 30.514 -51.467 1.00 38.72 276 ALA A C 1
ATOM 2157 O O . ALA A 1 276 ? 17.859 30.384 -50.433 1.00 38.72 276 ALA A O 1
ATOM 2158 N N . PHE A 1 277 ? 19.230 31.613 -51.704 1.00 40.03 277 PHE A N 1
ATOM 2159 C CA . PHE A 1 277 ? 18.944 32.865 -51.008 1.00 40.03 277 PHE A CA 1
ATOM 2160 C C . PHE A 1 277 ? 17.545 33.331 -51.430 1.00 40.03 277 PHE A C 1
ATOM 2162 O O . PHE A 1 277 ? 17.378 33.932 -52.490 1.00 40.03 277 PHE A O 1
ATOM 2169 N N . ASN A 1 278 ? 16.526 33.030 -50.624 1.00 38.81 278 ASN A N 1
ATOM 2170 C CA . ASN A 1 278 ? 15.193 33.587 -50.815 1.00 38.81 278 ASN A CA 1
ATOM 2171 C C . ASN A 1 278 ? 15.151 34.982 -50.174 1.00 38.81 278 ASN A C 1
ATOM 2173 O O . ASN A 1 278 ? 14.932 35.145 -48.974 1.00 38.81 278 ASN A O 1
ATOM 2177 N N . LEU A 1 279 ? 15.432 35.994 -50.995 1.00 48.28 279 LEU A N 1
ATOM 2178 C CA . LEU A 1 279 ? 15.094 37.387 -50.730 1.00 48.28 279 LEU A CA 1
ATOM 2179 C C . LEU A 1 279 ? 13.568 37.531 -50.786 1.00 48.28 279 LEU A C 1
ATOM 2181 O O . LEU A 1 279 ? 13.005 37.767 -51.851 1.00 48.28 279 LEU A O 1
ATOM 2185 N N . ASN A 1 280 ? 12.897 37.441 -49.641 1.00 40.59 280 ASN A N 1
ATOM 2186 C CA . ASN A 1 280 ? 11.610 38.107 -49.471 1.00 40.59 280 ASN A CA 1
ATOM 2187 C C . ASN A 1 280 ? 11.493 38.683 -48.062 1.00 40.59 280 ASN A C 1
ATOM 2189 O O . ASN A 1 280 ? 11.057 38.053 -47.104 1.00 40.59 280 ASN A O 1
ATOM 2193 N N . ASN A 1 281 ? 11.955 39.926 -47.971 1.00 40.75 281 ASN A N 1
ATOM 2194 C CA . ASN A 1 281 ? 11.735 40.831 -46.863 1.00 40.75 281 ASN A CA 1
ATOM 2195 C C . ASN A 1 281 ? 10.267 41.288 -46.904 1.00 40.75 281 ASN A C 1
ATOM 2197 O O . ASN A 1 281 ? 9.931 42.252 -47.588 1.00 40.75 281 ASN A O 1
ATOM 2201 N N . SER A 1 282 ? 9.384 40.578 -46.200 1.00 38.44 282 SER A N 1
ATOM 2202 C CA . SER A 1 282 ? 8.050 41.074 -45.861 1.00 38.44 282 SER A CA 1
ATOM 2203 C C . SER A 1 282 ? 8.117 41.790 -44.513 1.00 38.44 282 SER A C 1
ATOM 2205 O O . SER A 1 282 ? 7.894 41.208 -43.450 1.00 38.44 282 SER A O 1
ATOM 2207 N N . SER A 1 283 ? 8.468 43.069 -44.584 1.00 38.94 283 SER A N 1
ATOM 2208 C CA . SER A 1 283 ? 8.311 44.036 -43.507 1.00 38.94 283 SER A CA 1
ATOM 2209 C C . SER A 1 283 ? 6.826 44.230 -43.174 1.00 38.94 283 SER A C 1
ATOM 2211 O O . SER A 1 283 ? 6.065 44.738 -43.991 1.00 38.94 283 SER A O 1
ATOM 2213 N N . GLY A 1 284 ? 6.454 43.868 -41.944 1.00 34.75 284 GLY A N 1
ATOM 2214 C CA . GLY A 1 284 ? 5.642 44.733 -41.089 1.00 34.75 284 GLY A CA 1
ATOM 2215 C C . GLY A 1 284 ? 4.111 44.635 -41.155 1.00 34.75 284 GLY A C 1
ATOM 2216 O O . GLY A 1 284 ? 3.483 45.022 -42.134 1.00 34.75 284 GLY A O 1
ATOM 2217 N N . THR A 1 285 ? 3.547 44.382 -39.966 1.00 36.66 285 THR A N 1
ATOM 2218 C CA . THR A 1 285 ? 2.305 44.979 -39.411 1.00 36.66 285 THR A CA 1
ATOM 2219 C C . THR A 1 285 ? 1.087 44.052 -39.273 1.00 36.66 285 THR A C 1
ATOM 2221 O O . THR A 1 285 ? 0.204 43.992 -40.117 1.00 36.66 285 THR A O 1
ATOM 2224 N N . VAL A 1 286 ? 1.072 43.337 -38.140 1.00 39.25 286 VAL A N 1
ATOM 2225 C CA . VAL A 1 286 ? 0.013 43.283 -37.104 1.00 39.25 286 VAL A CA 1
ATOM 2226 C C . VAL A 1 286 ? -1.408 43.696 -37.529 1.00 39.25 286 VAL A C 1
ATOM 2228 O O . VAL A 1 286 ? -1.648 44.854 -37.856 1.00 39.25 286 VAL A O 1
ATOM 2231 N N . GLY A 1 287 ? -2.377 42.787 -37.368 1.00 35.66 287 GLY A N 1
ATOM 2232 C CA . GLY A 1 287 ? -3.801 43.100 -37.544 1.00 35.66 287 GLY A CA 1
ATOM 2233 C C . GLY A 1 287 ? -4.747 41.930 -37.279 1.00 35.66 287 GLY A C 1
ATOM 2234 O O . GLY A 1 287 ? -5.500 41.517 -38.149 1.00 35.66 287 GLY A O 1
ATOM 2235 N N . GLN A 1 288 ? -4.677 41.378 -36.073 1.00 42.56 288 GLN A N 1
ATOM 2236 C CA . GLN A 1 288 ? -5.649 40.465 -35.475 1.00 42.56 288 GLN A CA 1
ATOM 2237 C C . GLN A 1 288 ? -7.054 41.098 -35.467 1.00 42.56 288 GLN A C 1
ATOM 2239 O O . GLN A 1 288 ? -7.203 42.183 -34.916 1.00 42.56 288 GLN A O 1
ATOM 2244 N N . THR A 1 289 ? -8.080 40.446 -36.028 1.00 35.06 289 THR A N 1
ATOM 2245 C CA . THR A 1 289 ? -9.466 40.420 -35.496 1.00 35.06 289 THR A CA 1
ATOM 2246 C C . THR A 1 289 ? -10.372 39.575 -36.392 1.00 35.06 289 THR A C 1
ATOM 2248 O O . THR A 1 28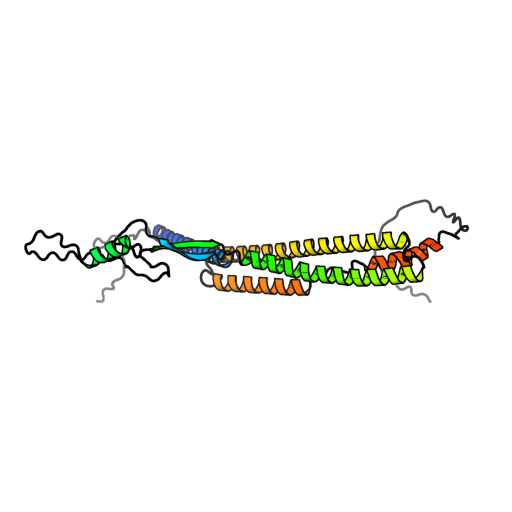9 ? -10.619 39.899 -37.550 1.00 35.06 289 THR A O 1
ATOM 2251 N N . GLY A 1 290 ? -10.878 38.473 -35.837 1.00 39.19 290 GLY A N 1
ATOM 2252 C CA . GLY A 1 290 ? -12.008 37.759 -36.411 1.00 39.19 290 GLY A CA 1
ATOM 2253 C C . GLY A 1 290 ? -13.291 38.559 -36.214 1.00 39.19 290 GLY A C 1
ATOM 2254 O O . GLY A 1 290 ? -13.483 39.161 -35.162 1.00 39.19 290 GLY A O 1
ATOM 2255 N N . TYR A 1 291 ? -14.162 38.538 -37.217 1.00 38.00 291 TYR A N 1
ATOM 2256 C CA . TYR A 1 291 ? -15.590 38.765 -37.039 1.00 38.00 291 TYR A CA 1
ATOM 2257 C C . TYR A 1 291 ? -16.348 37.960 -38.092 1.00 38.00 291 TYR A C 1
ATOM 2259 O O . TYR A 1 291 ? -16.099 38.056 -39.293 1.00 38.00 291 TYR A O 1
ATOM 2267 N N . GLU A 1 292 ? -17.241 37.119 -37.590 1.00 45.78 292 GLU A N 1
ATOM 2268 C CA . GLU A 1 292 ? -18.159 36.266 -38.327 1.00 45.78 292 GLU A CA 1
ATOM 2269 C C . GLU A 1 292 ? -19.092 37.103 -39.213 1.00 45.78 292 GLU A C 1
ATOM 2271 O O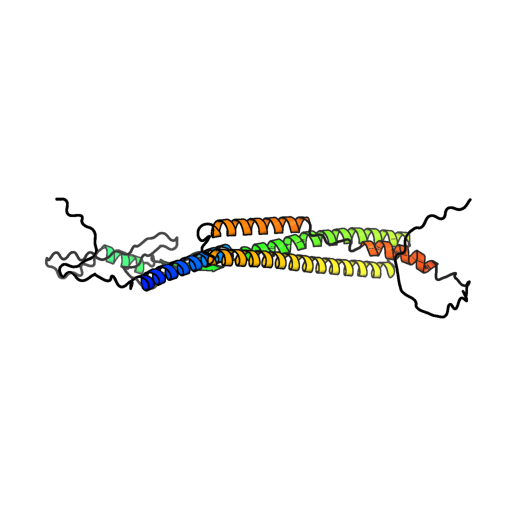 . GLU A 1 292 ? -19.632 38.127 -38.790 1.00 45.78 292 GLU A O 1
ATOM 2276 N N . GLY A 1 293 ? -19.322 36.656 -40.449 1.00 37.84 293 GLY A N 1
ATOM 2277 C CA . GLY A 1 293 ? -20.112 37.423 -41.407 1.00 37.84 293 GLY A CA 1
ATOM 2278 C C . GLY A 1 293 ? -20.664 36.597 -42.560 1.00 37.84 293 GLY A C 1
ATOM 2279 O O . GLY A 1 293 ? -20.160 36.682 -43.668 1.00 37.84 293 GLY A O 1
ATOM 2280 N N . ARG A 1 294 ? -21.711 35.819 -42.258 1.00 42.53 294 ARG A N 1
ATOM 2281 C CA . ARG A 1 294 ? -22.866 35.453 -43.106 1.00 42.53 294 ARG A CA 1
ATOM 2282 C C . ARG A 1 294 ? -22.635 35.300 -44.621 1.00 42.53 294 ARG A C 1
ATOM 2284 O O . ARG A 1 294 ? -22.503 36.265 -45.367 1.00 42.53 294 ARG A O 1
ATOM 2291 N N . THR A 1 295 ? -22.780 34.057 -45.072 1.00 50.50 295 THR A N 1
ATOM 2292 C CA . THR A 1 295 ? -23.081 33.654 -46.448 1.00 50.50 295 THR A CA 1
ATOM 2293 C C . THR A 1 295 ? -24.272 34.435 -47.011 1.00 50.50 295 THR A C 1
ATOM 2295 O O . THR A 1 295 ? -25.407 34.261 -46.573 1.00 50.50 295 THR A O 1
ATOM 2298 N N . PHE A 1 296 ? -24.020 35.247 -48.038 1.00 45.91 296 PHE A N 1
ATOM 2299 C CA . PHE A 1 296 ? -25.048 35.735 -48.952 1.00 45.91 296 PHE A CA 1
ATOM 2300 C C . PHE A 1 296 ? -24.769 35.163 -50.341 1.00 45.91 296 PHE A C 1
ATOM 2302 O O . PHE A 1 296 ? -23.747 35.460 -50.959 1.00 45.91 296 PHE A O 1
ATOM 2309 N N . TYR A 1 297 ? -25.688 34.316 -50.807 1.00 43.84 297 TYR A N 1
ATOM 2310 C CA . TYR A 1 297 ? -25.766 33.866 -52.191 1.00 43.84 297 TYR A CA 1
ATOM 2311 C C . TYR A 1 297 ? -25.855 35.087 -53.113 1.00 43.84 297 TYR A C 1
ATOM 2313 O O . TYR A 1 297 ? -26.788 35.882 -53.001 1.00 43.84 297 TYR A O 1
ATOM 2321 N N . LYS A 1 298 ? -24.902 35.225 -54.040 1.00 47.19 298 LYS A N 1
ATOM 2322 C CA . LYS A 1 298 ? -25.072 36.096 -55.203 1.00 47.19 298 LYS A CA 1
ATOM 2323 C C . LYS A 1 298 ? -25.762 35.296 -56.300 1.00 47.19 298 LYS A C 1
ATOM 2325 O O . LYS A 1 298 ? -25.177 34.384 -56.874 1.00 47.19 298 LYS A O 1
ATOM 2330 N N . ILE A 1 299 ? -27.011 35.668 -56.549 1.00 50.75 299 ILE A N 1
ATOM 2331 C CA . ILE A 1 299 ? -27.670 35.532 -57.844 1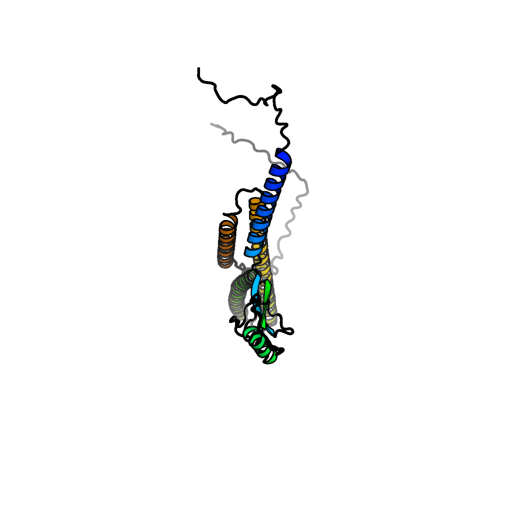.00 50.75 299 ILE A CA 1
ATOM 2332 C C . ILE A 1 299 ? -26.851 36.384 -58.815 1.00 50.75 299 ILE A C 1
ATOM 2334 O O . ILE A 1 299 ? -26.628 37.554 -58.518 1.00 50.75 299 ILE A O 1
ATOM 2338 N N . ASN A 1 300 ? -26.393 35.807 -59.921 1.00 47.88 300 ASN A N 1
ATOM 2339 C CA . ASN A 1 300 ? -26.045 36.536 -61.134 1.00 47.88 300 ASN A CA 1
ATOM 2340 C C . ASN A 1 300 ? -26.377 35.629 -62.326 1.00 47.88 300 ASN A C 1
ATOM 2342 O O . ASN A 1 300 ? -26.005 34.457 -62.316 1.00 47.88 300 ASN A O 1
ATOM 2346 N N . GLU A 1 301 ? -27.144 36.240 -63.227 1.00 42.97 301 GLU A N 1
ATOM 2347 C CA . GLU A 1 301 ? -27.605 35.896 -64.585 1.00 42.97 301 GLU A CA 1
ATOM 2348 C C . GLU A 1 301 ? -27.057 34.636 -65.270 1.00 42.97 301 GLU A C 1
ATOM 2350 O O . GLU A 1 301 ? -25.820 34.468 -65.363 1.00 42.97 301 GLU A O 1
#

Organism: NCBI:txid933080

Radius of gyration: 42.11 Å; chains: 1; bounding box: 107×69×135 Å

pLDDT: mean 72.76, std 18.15, range [34.75, 94.44]

Secondary structure (DSSP, 8-state):
--------B-TTS-B-------HHHHHHHHHHHHHHHHHHHHHHHHHHHS-EEEEEEEEEPSS--TTS-EE-TTS-EEE--------------------HHHHHHHHHHHTT--EEEEEEEEE-THHHHHHHHHHHHHHHHHHHHHHHHHHHHHHHHHHHHHHTT-TTSHHHHHHHHHHHHHHHHHHHHHHHHHHHHHHHHHHHHHHHHHHHHHHHHTTS-TTTHHHHHHHHHHHHHHHHHHHHHH-----SSHHHHHHHHHHHHHHSSSSS-----------------------------

Foldseek 3Di:
DDDDPDDQDDPVRDRPPPPPPPPPVVVVVVVVVLVVLLVLLLVLLCCLVQVWDKDKAWAFDPDDDLQDWWAFRVRHTPHHRDDDPPPDDDDDDPDPCDPVNNVVSVVCSVVRGTTDIDIDTGRDVVVVVLLVVLLVLQLVVQLVQLVVLLVVLLVLVQVVCVVVVNPPHPVNVVVVVVSVVLSVVSSVVSNVLSVVLSVVLVVQLVVQSVVLSVVSSVSNDSPPSNVSSVVSVVVSSVVSVVCSVVRYDPNSCPVVSVVVVVCVVVVVVVPDDPDDPDPDPPDDDDDDDDDDDDDDDDDDD

Sequence (301 aa):
MIFSKHNGYGADGLRTCHKGGGSSKSAEKMERQRQERIQAAVNTINNIFDSAREVVTYDKATSWNPEQDYFDQQGNRIWSAKKPKIQYMFHHEVGDDVDPVFQQGQDNFNNGMFYNRNVSYVPTNERQKLYDEHKEAIYDINSRDVERQYENAERSNRFGLARNGLLGGSVDIDSNAELQRKNNEGLMQATGLADSAAANLKLQDERNRQSLISMAQSDIGSGTAQSLAQQSLDNAADSAYAERATASIGSLFDDMGQAYLTSKYYGNSSGDASGAFNLNNSSGTVGQTGYEGRTFYKINE